Protein AF-0000000078658467 (afdb_homodimer)

Nearest PDB structures (foldseek):
  2fkb-assembly2_B  TM=9.659E-01  e=1.398E-17  Escherichia coli K-12
  2o5f-assembly2_B  TM=8.596E-01  e=3.709E-12  Deinococcus radiodurans R1 = ATCC 13939 = DSM 20539
  8zb3-assembly3_D  TM=6.994E-01  e=6.450E-07  Mycobacteroides abscessus
  8zb3-assembly1_A  TM=6.897E-01  e=1.179E-06  Mycobacteroides abscessus
  8zb3-assembly2_F  TM=6.842E-01  e=9.839E-07  Mycobacteroides abscessus

InterPro domains:
  IPR000086 NUDIX hydrolase domain [PF00293] (47-153)
  IPR000086 NUDIX hydrolase domain [PS51462] (42-173)
  IPR015797 NUDIX hydrolase-like domain superfamily [SSF55811] (17-175)
  IPR024195 NUDIX hydrolase, YfcD, predicted [PIRSF017340] (9-176)

Organism: NCBI:txid1005395

Sequence (356 aa):
MTISAKEAAHRAASDREQVAWVDADDTLLGALPRAELRERGLIGRCTFILLFNSAGQLCIHKRTLSKALYPGYWDVAAGGMVAAGEAYAESAARELAEELGVSGVALRAHDRFFFDVPGNRLWCAVFSAVWDGPLQLQPEEVSEARFVNPEVVWEESLRLPYCPDSLAALARALDRQSMTISAKEAAHRAASDREQVAWVDADDTLLGALPRAELRERGLIGRCTFILLFNSAGQLCIHKRTLSKALYPGYWDVAAGGMVAAGEAYAESAARELAEELGVSGVALRAHDRFFFDVPGNRLWCAVFSAVWDGPLQLQPEEVSEARFVNPEVVWEESLRLPYCPDSLAALARALDRQS

Structure (mmCIF, N/CA/C/O backbone):
data_AF-0000000078658467-model_v1
#
loop_
_entity.id
_entity.type
_entity.pdbx_description
1 polymer 'NUDIX hydrolase'
#
loop_
_atom_site.group_PDB
_atom_site.id
_atom_site.type_symbol
_atom_site.label_atom_id
_atom_site.label_alt_id
_atom_site.label_comp_id
_atom_site.label_asym_id
_atom_site.label_entity_id
_atom_site.label_seq_id
_atom_site.pdbx_PDB_ins_code
_atom_site.Cartn_x
_atom_site.Cartn_y
_atom_site.Cartn_z
_atom_site.occupancy
_atom_site.B_iso_or_equiv
_atom_site.auth_seq_id
_atom_site.auth_comp_id
_atom_site.auth_asym_id
_atom_site.auth_atom_id
_atom_site.pdbx_PDB_model_num
ATOM 1 N N . MET A 1 1 ? 0.158 -3.105 22.828 1 53.72 1 MET A N 1
ATOM 2 C CA . MET A 1 1 ? 0.333 -2.043 23.812 1 53.72 1 MET A CA 1
ATOM 3 C C . MET A 1 1 ? -0.961 -1.26 24 1 53.72 1 MET A C 1
ATOM 5 O O . MET A 1 1 ? -1.737 -1.094 23.062 1 53.72 1 MET A O 1
ATOM 9 N N . THR A 1 2 ? -1.383 -1.133 25.172 1 71.44 2 THR A N 1
ATOM 10 C CA . THR A 1 2 ? -2.65 -0.518 25.547 1 71.44 2 THR A CA 1
ATOM 11 C C . THR A 1 2 ? -2.668 0.96 25.172 1 71.44 2 THR A C 1
ATOM 13 O O . THR A 1 2 ? -1.686 1.674 25.391 1 71.44 2 THR A O 1
ATOM 16 N N . ILE A 1 3 ? -3.643 1.452 24.344 1 81.75 3 ILE A N 1
ATOM 17 C CA . ILE A 1 3 ? -3.873 2.848 23.984 1 81.75 3 ILE A CA 1
ATOM 18 C C . ILE A 1 3 ? -4.145 3.666 25.234 1 81.75 3 ILE A C 1
ATOM 20 O O . ILE A 1 3 ? -4.996 3.301 26.047 1 81.75 3 ILE A O 1
ATOM 24 N N . SER A 1 4 ? -3.318 4.695 25.5 1 86.94 4 SER A N 1
ATOM 25 C CA . SER A 1 4 ? -3.504 5.555 26.656 1 86.94 4 SER A CA 1
ATOM 26 C C . SER A 1 4 ? -4.84 6.289 26.594 1 86.94 4 SER A C 1
ATOM 28 O O . SER A 1 4 ? -5.461 6.371 25.531 1 86.94 4 SER A O 1
ATOM 30 N N . ALA A 1 5 ? -5.324 6.785 27.812 1 88.44 5 ALA A N 1
ATOM 31 C CA . ALA A 1 5 ? -6.562 7.555 27.875 1 88.44 5 ALA A CA 1
ATOM 32 C C . ALA A 1 5 ? -6.469 8.828 27.047 1 88.44 5 ALA A C 1
ATOM 34 O O . ALA A 1 5 ? -7.441 9.227 26.391 1 88.44 5 ALA A O 1
ATOM 35 N N . LYS A 1 6 ? -5.336 9.383 27.047 1 90.25 6 LYS A N 1
ATOM 36 C CA . LYS A 1 6 ? -5.133 10.617 26.281 1 90.25 6 LYS A CA 1
ATOM 37 C C . LYS A 1 6 ? -5.215 10.352 24.781 1 90.25 6 LYS A C 1
ATOM 39 O O . LYS A 1 6 ? -5.824 11.125 24.047 1 90.25 6 LYS A O 1
ATOM 44 N N . GLU A 1 7 ? -4.621 9.328 24.391 1 89.44 7 GLU A N 1
ATOM 45 C CA . GLU A 1 7 ? -4.664 8.945 22.969 1 89.44 7 GLU A CA 1
ATOM 46 C C . GLU A 1 7 ? -6.09 8.625 22.531 1 89.44 7 GLU A C 1
ATOM 48 O O . GLU A 1 7 ? -6.512 9.023 21.453 1 89.44 7 GLU A O 1
ATOM 53 N N . ALA A 1 8 ? -6.797 7.957 23.438 1 89.75 8 ALA A N 1
ATOM 54 C CA . ALA A 1 8 ? -8.188 7.605 23.156 1 89.75 8 ALA A CA 1
ATOM 55 C C . ALA A 1 8 ? -9.047 8.859 23.016 1 89.75 8 ALA A C 1
ATOM 57 O O . ALA A 1 8 ? -9.898 8.938 22.109 1 89.75 8 ALA A O 1
ATOM 58 N N . ALA A 1 9 ? -8.844 9.836 23.844 1 91.62 9 ALA A N 1
ATOM 59 C CA . ALA A 1 9 ? -9.594 11.094 23.797 1 91.62 9 ALA A CA 1
ATOM 60 C C . ALA A 1 9 ? -9.266 11.875 22.531 1 91.62 9 ALA A C 1
ATOM 62 O O . ALA A 1 9 ? -10.156 12.469 21.922 1 91.62 9 ALA A O 1
ATOM 63 N N . HIS A 1 10 ? -8.078 11.859 22.172 1 93.06 10 HIS A N 1
ATOM 64 C CA . HIS A 1 10 ? -7.652 12.555 20.969 1 93.06 10 HIS A CA 1
ATOM 65 C C . HIS A 1 10 ? -8.305 11.938 19.719 1 93.06 10 HIS A C 1
ATOM 67 O O . HIS A 1 10 ? -8.773 12.656 18.844 1 93.06 10 HIS A O 1
ATOM 73 N N . ARG A 1 11 ? -8.328 10.711 19.719 1 92.19 11 ARG A N 1
ATOM 74 C CA . ARG A 1 11 ? -8.961 9.992 18.625 1 92.19 11 ARG A CA 1
ATOM 75 C C . ARG A 1 11 ? -10.445 10.32 18.531 1 92.19 11 ARG A C 1
ATOM 77 O O . ARG A 1 11 ? -10.977 10.562 17.453 1 92.19 11 ARG A O 1
ATOM 84 N N . ALA A 1 12 ? -11.102 10.32 19.609 1 93.38 12 ALA A N 1
ATOM 85 C CA . ALA A 1 12 ? -12.531 10.641 19.656 1 93.38 12 ALA A CA 1
ATOM 86 C C . ALA A 1 12 ? -12.789 12.055 19.141 1 93.38 12 ALA A C 1
ATOM 88 O O . ALA A 1 12 ? -13.75 12.289 18.406 1 93.38 12 ALA A O 1
ATOM 89 N N . ALA A 1 13 ? -11.93 12.945 19.547 1 94 13 ALA A N 1
ATOM 90 C CA . ALA A 1 13 ? -12.062 14.328 19.094 1 94 13 ALA A CA 1
ATOM 91 C C . ALA A 1 13 ? -11.836 14.438 17.578 1 94 13 ALA A C 1
ATOM 93 O O . ALA A 1 13 ? -12.555 15.164 16.891 1 94 13 ALA A O 1
ATOM 94 N N . SER A 1 14 ? -10.836 13.742 17.078 1 94.06 14 SER A N 1
ATOM 95 C CA . SER A 1 14 ? -10.547 13.711 15.648 1 94.06 14 SER A CA 1
ATOM 96 C C . SER A 1 14 ? -11.727 13.156 14.859 1 94.06 14 SER A C 1
ATOM 98 O O . SER A 1 14 ? -12.062 13.68 13.797 1 94.06 14 SER A O 1
ATOM 100 N N . ASP A 1 15 ? -12.398 12.203 15.422 1 95.25 15 ASP A N 1
ATOM 101 C CA . ASP A 1 15 ? -13.555 11.586 14.766 1 95.25 15 ASP A CA 1
ATOM 102 C C . ASP A 1 15 ? -14.711 12.57 14.641 1 95.25 15 ASP A C 1
ATOM 104 O O . ASP A 1 15 ? -15.484 12.508 13.68 1 95.25 15 ASP A O 1
ATOM 108 N N . ARG A 1 16 ? -14.758 13.531 15.523 1 96 16 ARG A N 1
ATOM 109 C CA . ARG A 1 16 ? -15.883 14.461 15.57 1 96 16 ARG A CA 1
ATOM 110 C C . ARG A 1 16 ? -15.578 15.727 14.781 1 96 16 ARG A C 1
ATOM 112 O O . ARG A 1 16 ? -16.469 16.547 14.555 1 96 16 ARG A O 1
ATOM 119 N N . GLU A 1 17 ? -14.328 15.82 14.414 1 96.5 17 GLU A N 1
ATOM 120 C CA . GLU A 1 17 ? -13.914 17.016 13.68 1 96.5 17 GLU A CA 1
ATOM 121 C C . GLU A 1 17 ? -14.727 17.172 12.398 1 96.5 17 GLU A C 1
ATOM 123 O O . GLU A 1 17 ? -14.914 16.219 11.648 1 96.5 17 GLU A O 1
ATOM 128 N N . GLN A 1 18 ? -15.312 18.438 12.164 1 98.38 18 GLN A N 1
ATOM 129 C CA . GLN A 1 18 ? -15.977 18.75 10.906 1 98.38 18 GLN A CA 1
ATOM 130 C C . GLN A 1 18 ? -14.969 18.922 9.773 1 98.38 18 GLN A C 1
ATOM 132 O O . GLN A 1 18 ? -14.086 19.781 9.852 1 98.38 18 GLN A O 1
ATOM 137 N N . VAL A 1 19 ? -15.141 18.094 8.711 1 98.69 19 VAL A N 1
ATOM 138 C CA . VAL A 1 19 ? -14.172 18.141 7.621 1 98.69 19 VAL A CA 1
ATOM 139 C C . VAL A 1 19 ? -14.883 18.422 6.301 1 98.69 19 VAL A C 1
ATOM 141 O O . VAL A 1 19 ? -16.109 18.234 6.195 1 98.69 19 VAL A O 1
ATOM 144 N N . ALA A 1 20 ? -14.18 18.891 5.316 1 98.75 20 ALA A N 1
ATOM 145 C CA . ALA A 1 20 ? -14.727 19.203 3.998 1 98.75 20 ALA A CA 1
ATOM 146 C C . ALA A 1 20 ? -15.211 17.938 3.293 1 98.75 20 ALA A C 1
ATOM 148 O O . ALA A 1 20 ? -14.516 16.922 3.293 1 98.75 20 ALA A O 1
ATOM 149 N N . TRP A 1 21 ? -16.375 17.953 2.77 1 98.69 21 TRP A N 1
ATOM 150 C CA . TRP A 1 21 ? -17 16.938 1.922 1 98.69 21 TRP A CA 1
ATOM 151 C C . TRP A 1 21 ? -17.125 17.438 0.485 1 98.69 21 TRP A C 1
ATOM 153 O O . TRP A 1 21 ? -17.703 18.484 0.233 1 98.69 21 TRP A O 1
ATOM 163 N N . VAL A 1 22 ? -16.547 16.703 -0.449 1 98.75 22 VAL A N 1
ATOM 164 C CA . VAL A 1 22 ? -16.484 17.188 -1.824 1 98.75 22 VAL A CA 1
ATOM 165 C C . VAL A 1 22 ? -16.969 16.109 -2.777 1 98.75 22 VAL A C 1
ATOM 167 O O . VAL A 1 22 ? -17.172 14.961 -2.367 1 98.75 22 VAL A O 1
ATOM 170 N N . ASP A 1 23 ? -17.203 16.438 -4.016 1 98.38 23 ASP A N 1
ATOM 171 C CA . ASP A 1 23 ? -17.547 15.445 -5.031 1 98.38 23 ASP A CA 1
ATOM 172 C C . ASP A 1 23 ? -16.312 15 -5.816 1 98.38 23 ASP A C 1
ATOM 174 O O . ASP A 1 23 ? -15.188 15.328 -5.441 1 98.38 23 ASP A O 1
ATOM 178 N N . ALA A 1 24 ? -16.453 14.242 -6.844 1 97.12 24 ALA A N 1
ATOM 179 C CA . ALA A 1 24 ? -15.367 13.625 -7.602 1 97.12 24 ALA A CA 1
ATOM 180 C C . ALA A 1 24 ? -14.523 14.672 -8.32 1 97.12 24 ALA A C 1
ATOM 182 O O . ALA A 1 24 ? -13.398 14.398 -8.734 1 97.12 24 ALA A O 1
ATOM 183 N N . ASP A 1 25 ? -15.031 15.922 -8.438 1 97.56 25 ASP A N 1
ATOM 184 C CA . ASP A 1 25 ? -14.312 17 -9.102 1 97.56 25 ASP A CA 1
ATOM 185 C C . ASP A 1 25 ? -13.758 18 -8.094 1 97.56 25 ASP A C 1
ATOM 187 O O . ASP A 1 25 ? -13.406 19.125 -8.445 1 97.56 25 ASP A O 1
ATOM 191 N N . ASP A 1 26 ? -13.789 17.625 -6.816 1 98.19 26 ASP A N 1
ATOM 192 C CA . ASP A 1 26 ? -13.273 18.438 -5.719 1 98.19 26 ASP A CA 1
ATOM 193 C C . ASP A 1 26 ? -14.125 19.688 -5.512 1 98.19 26 ASP A C 1
ATOM 195 O O . ASP A 1 26 ? -13.609 20.734 -5.133 1 98.19 26 ASP A O 1
ATOM 199 N N . THR A 1 27 ? -15.375 19.641 -5.914 1 98.06 27 THR A N 1
ATOM 200 C CA . THR A 1 27 ? -16.312 20.703 -5.582 1 98.06 27 THR A CA 1
ATOM 201 C C . THR A 1 27 ? -16.875 20.516 -4.18 1 98.06 27 THR A C 1
ATOM 203 O O . THR A 1 27 ? -17.344 19.422 -3.836 1 98.06 27 THR A O 1
ATOM 206 N N . LEU A 1 28 ? -16.828 21.516 -3.449 1 98.19 28 LEU A N 1
ATOM 207 C CA . LEU A 1 28 ? -17.281 21.453 -2.064 1 98.19 28 LEU A CA 1
ATOM 208 C C . LEU A 1 28 ? -18.781 21.219 -2.002 1 98.19 28 LEU A C 1
ATOM 210 O O . LEU A 1 28 ? -19.562 21.938 -2.627 1 98.19 28 LEU A O 1
ATOM 214 N N . LEU A 1 29 ? -19.219 20.219 -1.276 1 98.44 29 LEU A N 1
ATOM 215 C CA . LEU A 1 29 ? -20.625 19.891 -1.094 1 98.44 29 LEU A CA 1
ATOM 216 C C . LEU A 1 29 ? -21.094 20.266 0.303 1 98.44 29 LEU A C 1
ATOM 218 O O . LEU A 1 29 ? -22.281 20.516 0.515 1 98.44 29 LEU A O 1
ATOM 222 N N . GLY A 1 30 ? -20.234 20.312 1.24 1 98.25 30 GLY A N 1
ATOM 223 C CA . GLY A 1 30 ? -20.547 20.625 2.623 1 98.25 30 GLY A CA 1
ATOM 224 C C . GLY A 1 30 ? -19.5 20.141 3.604 1 98.25 30 GLY A C 1
ATOM 225 O O . GLY A 1 30 ? -18.312 20.156 3.303 1 98.25 30 GLY A O 1
ATOM 226 N N . ALA A 1 31 ? -19.969 19.875 4.824 1 98.5 31 ALA A N 1
ATOM 227 C CA . ALA A 1 31 ? -19.109 19.375 5.895 1 98.5 31 ALA A CA 1
ATOM 228 C C . ALA A 1 31 ? -19.797 18.266 6.68 1 98.5 31 ALA A C 1
ATOM 230 O O . ALA A 1 31 ? -21.031 18.234 6.785 1 98.5 31 ALA A O 1
ATOM 231 N N . LEU A 1 32 ? -19 17.359 7.152 1 97.94 32 LEU A N 1
ATOM 232 C CA . LEU A 1 32 ? -19.453 16.234 7.984 1 97.94 32 LEU A CA 1
ATOM 233 C C . LEU A 1 32 ? -18.391 15.875 9.016 1 97.94 32 LEU A C 1
ATOM 235 O O . LEU A 1 32 ? -17.203 16.156 8.82 1 97.94 32 LEU A O 1
ATOM 239 N N . PRO A 1 33 ? -18.891 15.289 10.109 1 98.19 33 PRO A N 1
ATOM 240 C CA . PRO A 1 33 ? -17.859 14.703 10.992 1 98.19 33 PRO A CA 1
ATOM 241 C C . PRO A 1 33 ? -16.984 13.688 10.273 1 98.19 33 PRO A C 1
ATOM 243 O O . PRO A 1 33 ? -17.469 12.906 9.453 1 98.19 33 PRO A O 1
ATOM 246 N N . ARG A 1 34 ? -15.711 13.68 10.617 1 97.12 34 ARG A N 1
ATOM 247 C CA . ARG A 1 34 ? -14.703 12.852 9.961 1 97.12 34 ARG A CA 1
ATOM 248 C C . ARG A 1 34 ? -15.117 11.391 9.953 1 97.12 34 ARG A C 1
ATOM 250 O O . ARG A 1 34 ? -15.023 10.719 8.93 1 97.12 34 ARG A O 1
ATOM 257 N N . ALA A 1 35 ? -15.594 10.914 11.047 1 96.12 35 ALA A N 1
ATOM 258 C CA . ALA A 1 35 ? -15.984 9.508 11.156 1 96.12 35 ALA A CA 1
ATOM 259 C C . ALA A 1 35 ? -17.156 9.188 10.242 1 96.12 35 ALA A C 1
ATOM 261 O O . ALA A 1 35 ? -17.203 8.125 9.625 1 96.12 35 ALA A O 1
ATOM 262 N N . GLU A 1 36 ? -18.094 10.094 10.148 1 97 36 GLU A N 1
ATOM 263 C CA . GLU A 1 36 ? -19.266 9.898 9.297 1 97 36 GLU A CA 1
ATOM 264 C C . GLU A 1 36 ? -18.891 9.891 7.82 1 97 36 GLU A C 1
ATOM 266 O O . GLU A 1 36 ? -19.422 9.094 7.047 1 97 36 GLU A O 1
ATOM 271 N N . LEU A 1 37 ? -18.047 10.758 7.457 1 97.25 37 LEU A N 1
ATOM 272 C CA . LEU A 1 37 ? -17.578 10.812 6.078 1 97.25 37 LEU A CA 1
ATOM 273 C C . LEU A 1 37 ? -17 9.469 5.648 1 97.25 37 LEU A C 1
ATOM 275 O O . LEU A 1 37 ? -17.359 8.953 4.59 1 97.25 37 LEU A O 1
ATOM 279 N N . ARG A 1 38 ? -16.172 8.898 6.492 1 93.44 38 ARG A N 1
ATOM 280 C CA . ARG A 1 38 ? -15.531 7.613 6.215 1 93.44 38 ARG A CA 1
ATOM 281 C C . ARG A 1 38 ? -16.562 6.492 6.172 1 93.44 38 ARG A C 1
ATOM 283 O O . ARG A 1 38 ? -16.547 5.656 5.262 1 93.44 38 ARG A O 1
ATOM 290 N N . GLU A 1 39 ? -17.453 6.496 7.105 1 93.5 39 GLU A N 1
ATOM 291 C CA . GLU A 1 39 ? -18.469 5.449 7.227 1 93.5 39 GLU A CA 1
ATOM 292 C C . GLU A 1 39 ? -19.375 5.418 6 1 93.5 39 GLU A C 1
ATOM 294 O O . GLU A 1 39 ? -19.781 4.344 5.551 1 93.5 39 GLU A O 1
ATOM 299 N N . ARG A 1 40 ? -19.641 6.562 5.465 1 96.06 40 ARG A N 1
ATOM 300 C CA . ARG A 1 40 ? -20.578 6.672 4.348 1 96.06 40 ARG A CA 1
ATOM 301 C C . ARG A 1 40 ? -19.844 6.535 3.014 1 96.06 40 ARG A C 1
ATOM 303 O O . ARG A 1 40 ? -20.469 6.566 1.953 1 96.06 40 ARG A O 1
ATOM 310 N N . GLY A 1 41 ? -18.594 6.473 3.072 1 94.94 41 GLY A N 1
ATOM 311 C CA . GLY A 1 41 ? -17.812 6.297 1.857 1 94.94 41 GLY A CA 1
ATOM 312 C C . GLY A 1 41 ? -17.766 7.547 0.996 1 94.94 41 GLY A C 1
ATOM 313 O O . GLY A 1 41 ? -17.734 7.457 -0.233 1 94.94 41 GLY A O 1
ATOM 314 N N . LEU A 1 42 ? -17.828 8.664 1.632 1 97.62 42 LEU A N 1
ATOM 315 C CA . LEU A 1 42 ? -17.844 9.945 0.926 1 97.62 42 LEU A CA 1
ATOM 316 C C . LEU A 1 42 ? -16.422 10.477 0.749 1 97.62 42 LEU A C 1
ATOM 318 O O . LEU A 1 42 ? -15.477 9.945 1.341 1 97.62 42 LEU A O 1
ATOM 322 N N . ILE A 1 43 ? -16.297 11.477 -0.147 1 98.38 43 ILE A N 1
ATOM 323 C CA . ILE A 1 43 ? -14.984 11.992 -0.523 1 98.38 43 ILE A CA 1
ATOM 324 C C . ILE A 1 43 ? -14.641 13.203 0.34 1 98.38 43 ILE A C 1
ATOM 326 O O . ILE A 1 43 ? -15.438 14.133 0.461 1 98.38 43 ILE A O 1
ATOM 330 N N . GLY A 1 44 ? -13.484 13.164 1.004 1 98.5 44 GLY A N 1
ATOM 331 C CA . GLY A 1 44 ? -12.977 14.32 1.731 1 98.5 44 GLY A CA 1
ATOM 332 C C . GLY A 1 44 ? -11.773 14.961 1.062 1 98.5 44 GLY A C 1
ATOM 333 O O . GLY A 1 44 ? -11.398 14.578 -0.047 1 98.5 44 GLY A O 1
ATOM 334 N N . ARG A 1 45 ? -11.242 15.984 1.704 1 98.69 45 ARG A N 1
ATOM 335 C CA . ARG A 1 45 ? -9.984 16.625 1.322 1 98.69 45 ARG A CA 1
ATOM 336 C C . ARG A 1 45 ? -8.898 16.344 2.355 1 98.69 45 ARG A C 1
ATOM 338 O O . ARG A 1 45 ? -9.164 16.328 3.559 1 98.69 45 ARG A O 1
ATOM 345 N N . CYS A 1 46 ? -7.73 16.156 1.84 1 98.56 46 CYS A N 1
ATOM 346 C CA . CYS A 1 46 ? -6.586 15.969 2.721 1 98.56 46 CYS A CA 1
ATOM 347 C C . CYS A 1 46 ? -5.355 16.672 2.17 1 98.56 46 CYS A C 1
ATOM 349 O O . CYS A 1 46 ? -5.293 16.984 0.98 1 98.56 46 CYS A O 1
ATOM 351 N N . THR A 1 47 ? -4.465 17 3.062 1 98.81 47 THR A N 1
ATOM 352 C CA . THR A 1 47 ? -3.186 17.578 2.67 1 98.81 47 THR A CA 1
ATOM 353 C C . THR A 1 47 ? -2.033 16.672 3.092 1 98.81 47 THR A C 1
ATOM 355 O O . THR A 1 47 ? -2.125 15.977 4.102 1 98.81 47 THR A O 1
ATOM 358 N N . PHE A 1 48 ? -1.016 16.656 2.307 1 98.81 48 PHE A N 1
ATOM 359 C CA . PHE A 1 48 ? 0.254 15.992 2.602 1 98.81 48 PHE A CA 1
ATOM 360 C C . PHE A 1 48 ? 1.402 17 2.553 1 98.81 48 PHE A C 1
ATOM 362 O O . PHE A 1 48 ? 1.581 17.703 1.556 1 98.81 48 PHE A O 1
ATOM 369 N N . ILE A 1 49 ? 2.154 17.094 3.594 1 98.81 49 ILE A N 1
ATOM 370 C CA . ILE A 1 49 ? 3.305 18 3.633 1 98.81 49 ILE A CA 1
ATOM 371 C C . ILE A 1 49 ? 4.59 17.172 3.738 1 98.81 49 ILE A C 1
ATOM 373 O O . ILE A 1 49 ? 4.863 16.562 4.777 1 98.81 49 ILE A O 1
ATOM 377 N N . LEU A 1 50 ? 5.293 17.141 2.686 1 98.81 50 LEU A N 1
ATOM 378 C CA . LEU A 1 50 ? 6.621 16.531 2.668 1 98.81 50 LEU A CA 1
ATOM 379 C C . LEU A 1 50 ? 7.656 17.469 3.291 1 98.81 50 LEU A C 1
ATOM 381 O O . LEU A 1 50 ? 7.996 18.5 2.707 1 98.81 50 LEU A O 1
ATOM 385 N N . LEU A 1 51 ? 8.117 17.125 4.461 1 98.88 51 LEU A N 1
ATOM 386 C CA . LEU A 1 51 ? 9.07 17.969 5.176 1 98.88 51 LEU A CA 1
ATOM 387 C C . LEU A 1 51 ? 10.5 17.5 4.938 1 98.88 51 LEU A C 1
ATOM 389 O O . LEU A 1 51 ? 10.859 16.391 5.328 1 98.88 51 LEU A O 1
ATOM 393 N N . PHE A 1 52 ? 11.227 18.359 4.301 1 98.69 52 PHE A N 1
ATOM 394 C CA . PHE A 1 52 ? 12.633 18.062 4.043 1 98.69 52 PHE A CA 1
ATOM 395 C C . PHE A 1 52 ? 13.531 18.891 4.957 1 98.69 52 PHE A C 1
ATOM 397 O O . PHE A 1 52 ? 13.109 19.906 5.492 1 98.69 52 PHE A O 1
ATOM 404 N N . ASN A 1 53 ? 14.758 18.375 5.234 1 98.5 53 ASN A N 1
ATOM 405 C CA . ASN A 1 53 ? 15.781 19.266 5.75 1 98.5 53 ASN A CA 1
ATOM 406 C C . ASN A 1 53 ? 16.688 19.781 4.633 1 98.5 53 ASN A C 1
ATOM 408 O O . ASN A 1 53 ? 16.484 19.453 3.465 1 98.5 53 ASN A O 1
ATOM 412 N N . SER A 1 54 ? 17.609 20.625 5.027 1 97.94 54 SER A N 1
ATOM 413 C CA . SER A 1 54 ? 18.438 21.297 4.027 1 97.94 54 SER A CA 1
ATOM 414 C C . SER A 1 54 ? 19.359 20.312 3.332 1 97.94 54 SER A C 1
ATOM 416 O O . SER A 1 54 ? 19.906 20.609 2.27 1 97.94 54 SER A O 1
ATOM 418 N N . ALA A 1 55 ? 19.562 19.141 3.877 1 97.81 55 ALA A N 1
ATOM 419 C CA . ALA A 1 55 ? 20.406 18.109 3.285 1 97.81 55 ALA A CA 1
ATOM 420 C C . ALA A 1 55 ? 19.641 17.281 2.264 1 97.81 55 ALA A C 1
ATOM 422 O O . ALA A 1 55 ? 20.188 16.375 1.637 1 97.81 55 ALA A O 1
ATOM 423 N N . GLY A 1 56 ? 18.359 17.562 2.131 1 97.06 56 GLY A N 1
ATOM 424 C CA . GLY A 1 56 ? 17.547 16.844 1.159 1 97.06 56 GLY A CA 1
ATOM 425 C C . GLY A 1 56 ? 16.922 15.578 1.723 1 97.06 56 GLY A C 1
ATOM 426 O O . GLY A 1 56 ? 16.391 14.766 0.976 1 97.06 56 GLY A O 1
ATOM 427 N N . GLN A 1 57 ? 17.062 15.406 3.037 1 98.38 57 GLN A N 1
ATOM 428 C CA . GLN A 1 57 ? 16.438 14.25 3.678 1 98.38 57 GLN A CA 1
ATOM 429 C C . GLN A 1 57 ? 14.961 14.531 3.98 1 98.38 57 GLN A C 1
ATOM 431 O O . GLN A 1 57 ? 14.594 15.664 4.281 1 98.38 57 GLN A O 1
ATOM 436 N N . LEU A 1 58 ? 14.164 13.5 3.885 1 98.69 58 LEU A N 1
ATOM 437 C CA . LEU A 1 58 ? 12.719 13.562 4.102 1 98.69 58 LEU A CA 1
ATOM 438 C C . LEU A 1 58 ? 12.367 13.109 5.516 1 98.69 58 LEU A C 1
ATOM 440 O O . LEU A 1 58 ? 12.859 12.078 5.984 1 98.69 58 LEU A O 1
ATOM 444 N N . CYS A 1 59 ? 11.562 13.859 6.184 1 98.88 59 CYS A N 1
ATOM 445 C CA . CYS A 1 59 ? 11.078 13.469 7.5 1 98.88 59 CYS A CA 1
ATOM 446 C C . CYS A 1 59 ? 9.984 12.406 7.391 1 98.88 59 CYS A C 1
ATOM 448 O O . CYS A 1 59 ? 8.93 12.656 6.812 1 98.88 59 CYS A O 1
ATOM 450 N N . ILE A 1 60 ? 10.242 11.242 7.891 1 98.81 60 ILE A N 1
ATOM 451 C CA . ILE A 1 60 ? 9.219 10.203 7.996 1 98.81 60 ILE A CA 1
ATOM 452 C C . ILE A 1 60 ? 8.852 9.984 9.461 1 98.81 60 ILE A C 1
ATOM 454 O O . ILE A 1 60 ? 9.641 10.289 10.359 1 98.81 60 ILE A O 1
ATOM 458 N N . HIS A 1 61 ? 7.68 9.539 9.688 1 98.75 61 HIS A N 1
ATOM 459 C CA . HIS A 1 61 ? 7.234 9.328 11.055 1 98.75 61 HIS A CA 1
ATOM 460 C C . HIS A 1 61 ? 6.289 8.133 11.148 1 98.75 61 HIS A C 1
ATOM 462 O O . HIS A 1 61 ? 5.738 7.695 10.133 1 98.75 61 HIS A O 1
ATOM 468 N N . LYS A 1 62 ? 6.199 7.555 12.312 1 98.5 62 LYS A N 1
ATOM 469 C CA . LYS A 1 62 ? 5.348 6.395 12.562 1 98.5 62 LYS A CA 1
ATOM 470 C C . LYS A 1 62 ? 4.047 6.805 13.242 1 98.5 62 LYS A C 1
ATOM 472 O O . LYS A 1 62 ? 4.062 7.523 14.242 1 98.5 62 LYS A O 1
ATOM 477 N N . ARG A 1 63 ? 2.922 6.352 12.641 1 98.06 63 ARG A N 1
ATOM 478 C CA . ARG A 1 63 ? 1.602 6.625 13.203 1 98.06 63 ARG A CA 1
ATOM 479 C C . ARG A 1 63 ? 1.385 5.848 14.492 1 98.06 63 ARG A C 1
ATOM 481 O O . ARG A 1 63 ? 1.831 4.707 14.625 1 98.06 63 ARG A O 1
ATOM 488 N N . THR A 1 64 ? 0.704 6.461 15.445 1 96.81 64 THR A N 1
ATOM 489 C CA . THR A 1 64 ? 0.348 5.734 16.656 1 96.81 64 THR A CA 1
ATOM 490 C C . THR A 1 64 ? -0.658 4.629 16.359 1 96.81 64 THR A C 1
ATOM 492 O O . THR A 1 64 ? -1.291 4.633 15.305 1 96.81 64 THR A O 1
ATOM 495 N N . LEU A 1 65 ? -0.772 3.725 17.297 1 94.25 65 LEU A N 1
ATOM 496 C CA . LEU A 1 65 ? -1.659 2.582 17.094 1 94.25 65 LEU A CA 1
ATOM 497 C C . LEU A 1 65 ? -3.119 3 17.234 1 94.25 65 LEU A C 1
ATOM 499 O O . LEU A 1 65 ? -4.02 2.256 16.828 1 94.25 65 LEU A O 1
ATOM 503 N N . SER A 1 66 ? -3.354 4.25 17.641 1 92.69 66 SER A N 1
ATOM 504 C CA . SER A 1 66 ? -4.719 4.707 17.875 1 92.69 66 SER A CA 1
ATOM 505 C C . SER A 1 66 ? -5.301 5.359 16.625 1 92.69 66 SER A C 1
ATOM 507 O O . SER A 1 66 ? -6.5 5.652 16.562 1 92.69 66 SER A O 1
ATOM 509 N N . LYS A 1 67 ? -4.43 5.574 15.641 1 94.81 67 LYS A N 1
ATOM 510 C CA . LYS A 1 67 ? -4.945 6.152 14.406 1 94.81 67 LYS A CA 1
ATOM 511 C C . LYS A 1 67 ? -6.035 5.273 13.805 1 94.81 67 LYS A C 1
ATOM 513 O O . LYS A 1 67 ? -5.926 4.043 13.812 1 94.81 67 LYS A O 1
ATOM 518 N N . ALA A 1 68 ? -7.055 5.945 13.242 1 93.12 68 ALA A N 1
ATOM 519 C CA . ALA A 1 68 ? -8.156 5.199 12.641 1 93.12 68 ALA A CA 1
ATOM 520 C C . ALA A 1 68 ? -7.699 4.438 11.406 1 93.12 68 ALA A C 1
ATOM 522 O O . ALA A 1 68 ? -8.086 3.287 11.195 1 93.12 68 ALA A O 1
ATOM 523 N N . LEU A 1 69 ? -6.93 5.133 10.609 1 94.94 69 LEU A N 1
ATOM 524 C CA . LEU A 1 69 ? -6.414 4.523 9.391 1 94.94 69 LEU A CA 1
ATOM 525 C C . LEU A 1 69 ? -4.902 4.336 9.477 1 94.94 69 LEU A C 1
ATOM 527 O O . LEU A 1 69 ? -4.188 5.227 9.93 1 94.94 69 LEU A O 1
ATOM 531 N N . TYR A 1 70 ? -4.496 3.088 9.086 1 97.12 70 TYR A N 1
ATOM 532 C CA . TYR A 1 70 ? -3.084 2.742 8.969 1 97.12 70 TYR A CA 1
ATOM 533 C C . TYR A 1 70 ? -2.375 2.898 10.312 1 97.12 70 TYR A C 1
ATOM 535 O O . TYR A 1 70 ? -1.339 3.562 10.398 1 97.12 70 TYR A O 1
ATOM 543 N N . PRO A 1 71 ? -2.971 2.357 11.391 1 97.12 71 PRO A N 1
ATOM 544 C CA . PRO A 1 71 ? -2.283 2.414 12.68 1 97.12 71 PRO A CA 1
ATOM 545 C C . PRO A 1 71 ? -0.917 1.73 12.656 1 97.12 71 PRO A C 1
ATOM 547 O O . PRO A 1 71 ? -0.784 0.633 12.109 1 97.12 71 PRO A O 1
ATOM 550 N N . GLY A 1 72 ? 0.112 2.451 13.125 1 97.38 72 GLY A N 1
ATOM 551 C CA . GLY A 1 72 ? 1.439 1.866 13.234 1 97.38 72 GLY A CA 1
ATOM 552 C C . GLY A 1 72 ? 2.223 1.934 11.93 1 97.38 72 GLY A C 1
ATOM 553 O O . GLY A 1 72 ? 3.346 1.431 11.852 1 97.38 72 GLY A O 1
ATOM 554 N N . TYR A 1 73 ? 1.674 2.502 10.914 1 98.38 73 TYR A N 1
ATOM 555 C CA . TYR A 1 73 ? 2.336 2.633 9.625 1 98.38 73 TYR A CA 1
ATOM 556 C C . TYR A 1 73 ? 3.328 3.789 9.633 1 98.38 73 TYR A C 1
ATOM 558 O O . TYR A 1 73 ? 3.146 4.766 10.367 1 98.38 73 TYR A O 1
ATOM 566 N N . TRP A 1 74 ? 4.348 3.672 8.859 1 98.56 74 TRP A N 1
ATOM 567 C CA . TRP A 1 74 ? 5.195 4.816 8.539 1 98.56 74 TRP A CA 1
ATOM 568 C C . TRP A 1 74 ? 4.492 5.766 7.578 1 98.56 74 TRP A C 1
ATOM 570 O O . TRP A 1 74 ? 3.811 5.324 6.648 1 98.56 74 TRP A O 1
ATOM 580 N N . ASP A 1 75 ? 4.637 6.988 7.809 1 98.69 75 ASP A N 1
ATOM 581 C CA . ASP A 1 75 ? 4.078 8.047 6.977 1 98.69 75 ASP A CA 1
ATOM 582 C C . ASP A 1 75 ? 5.172 8.984 6.473 1 98.69 75 ASP A C 1
ATOM 584 O O . ASP A 1 75 ? 6.02 9.43 7.25 1 98.69 75 ASP A O 1
ATOM 588 N N . VAL A 1 76 ? 5.125 9.289 5.172 1 98.56 76 VAL A N 1
ATOM 589 C CA . VAL A 1 76 ? 6.215 10.07 4.605 1 98.56 76 VAL A CA 1
ATOM 590 C C . VAL A 1 76 ? 5.848 11.555 4.625 1 98.56 76 VAL A C 1
ATOM 592 O O . VAL A 1 76 ? 6.645 12.406 4.219 1 98.56 76 VAL A O 1
ATOM 595 N N . ALA A 1 77 ? 4.66 11.844 5.074 1 98.75 77 ALA A N 1
ATOM 596 C CA . ALA A 1 77 ? 4.184 13.219 5.086 1 98.75 77 ALA A CA 1
ATOM 597 C C . ALA A 1 77 ? 3.375 13.516 6.344 1 98.75 77 ALA A C 1
ATOM 599 O O . ALA A 1 77 ? 2.605 12.672 6.805 1 98.75 77 ALA A O 1
ATOM 600 N N . ALA A 1 78 ? 3.625 14.695 6.906 1 98.69 78 ALA A N 1
ATOM 601 C CA . ALA A 1 78 ? 2.598 15.227 7.801 1 98.69 78 ALA A CA 1
ATOM 602 C C . ALA A 1 78 ? 1.317 15.547 7.035 1 98.69 78 ALA A C 1
ATOM 604 O O . ALA A 1 78 ? 1.347 15.742 5.82 1 98.69 78 ALA A O 1
ATOM 605 N N . GLY A 1 79 ? 0.242 15.508 7.723 1 97.94 79 GLY A N 1
ATOM 606 C CA . GLY A 1 79 ? -0.982 15.805 7 1 97.94 79 GLY A CA 1
ATOM 607 C C . GLY A 1 79 ? -2.236 15.422 7.762 1 97.94 79 GLY A C 1
ATOM 608 O O . GLY A 1 79 ? -2.158 14.953 8.898 1 97.94 79 GLY A O 1
ATOM 609 N N . GLY A 1 80 ? -3.355 15.656 7.094 1 97.69 80 GLY A N 1
ATOM 610 C CA . GLY A 1 80 ? -4.66 15.352 7.66 1 97.69 80 GLY A CA 1
ATOM 611 C C . GLY A 1 80 ? -5.812 15.906 6.836 1 97.69 80 GLY A C 1
ATOM 612 O O . GLY A 1 80 ? -5.598 16.453 5.754 1 97.69 80 GLY A O 1
ATOM 613 N N . MET A 1 81 ? -6.926 15.68 7.355 1 98.12 81 MET A N 1
ATOM 614 C CA . MET A 1 81 ? -8.141 16.125 6.672 1 98.12 81 MET A CA 1
ATOM 615 C C . MET A 1 81 ? -8.25 17.641 6.707 1 98.12 81 MET A C 1
ATOM 617 O O . MET A 1 81 ? -7.871 18.281 7.691 1 98.12 81 MET A O 1
ATOM 621 N N . VAL A 1 82 ? -8.734 18.156 5.605 1 98.69 82 VAL A N 1
ATOM 622 C CA . VAL A 1 82 ? -9.047 19.594 5.562 1 98.69 82 VAL A CA 1
ATOM 623 C C . VAL A 1 82 ? -10.344 19.859 6.332 1 98.69 82 VAL A C 1
ATOM 625 O O . VAL A 1 82 ? -11.375 19.25 6.047 1 98.69 82 VAL A O 1
ATOM 628 N N . ALA A 1 83 ? -10.281 20.734 7.254 1 98.25 83 ALA A N 1
ATOM 629 C CA . ALA A 1 83 ? -11.438 21.062 8.086 1 98.25 83 ALA A CA 1
ATOM 630 C C . ALA A 1 83 ? -12.477 21.859 7.301 1 98.25 83 ALA A C 1
ATOM 632 O O . ALA A 1 83 ? -12.164 22.422 6.25 1 98.25 83 ALA A O 1
ATOM 633 N N . ALA A 1 84 ? -13.664 21.891 7.871 1 97.56 84 ALA A N 1
ATOM 634 C CA . ALA A 1 84 ? -14.742 22.672 7.273 1 97.56 84 ALA A CA 1
ATOM 635 C C . ALA A 1 84 ? -14.336 24.141 7.102 1 97.56 84 ALA A C 1
ATOM 637 O O . ALA A 1 84 ? -13.859 24.781 8.047 1 97.56 84 ALA A O 1
ATOM 638 N N . GLY A 1 85 ? -14.477 24.656 5.836 1 96.44 85 GLY A N 1
ATOM 639 C CA . GLY A 1 85 ? -14.219 26.062 5.566 1 96.44 85 GLY A CA 1
ATOM 640 C C . GLY A 1 85 ? -12.742 26.375 5.434 1 96.44 85 GLY A C 1
ATOM 641 O O . GLY A 1 85 ? -12.359 27.531 5.246 1 96.44 85 GLY A O 1
ATOM 642 N N . GLU A 1 86 ? -11.969 25.406 5.547 1 97.25 86 GLU A N 1
ATOM 643 C CA . GLU A 1 86 ? -10.516 25.562 5.527 1 97.25 86 GLU A CA 1
ATOM 644 C C . GLU A 1 86 ? -9.953 25.359 4.121 1 97.25 86 GLU A C 1
ATOM 646 O O . GLU A 1 86 ? -10.367 24.438 3.418 1 97.25 86 GLU A O 1
ATOM 651 N N . ALA A 1 87 ? -9.039 26.266 3.758 1 97.69 87 ALA A N 1
ATOM 652 C CA . ALA A 1 87 ? -8.328 26.047 2.498 1 97.69 87 ALA A CA 1
ATOM 653 C C . ALA A 1 87 ? -7.258 24.969 2.645 1 97.69 87 ALA A C 1
ATOM 655 O O . ALA A 1 87 ? -6.789 24.703 3.754 1 97.69 87 ALA A O 1
ATOM 656 N N . TYR A 1 88 ? -6.805 24.359 1.514 1 98.5 88 TYR A N 1
ATOM 657 C CA . TYR A 1 88 ? -5.758 23.344 1.521 1 98.5 88 TYR A CA 1
ATOM 658 C C . TYR A 1 88 ? -4.496 23.859 2.203 1 98.5 88 TYR A C 1
ATOM 660 O O . TYR A 1 88 ? -3.916 23.188 3.051 1 98.5 88 TYR A O 1
ATOM 668 N N . ALA A 1 89 ? -4.133 25.078 1.836 1 98.12 89 ALA A N 1
ATOM 669 C CA . ALA A 1 89 ? -2.885 25.641 2.355 1 98.12 89 ALA A CA 1
ATOM 670 C C . ALA A 1 89 ? -2.963 25.844 3.865 1 98.12 89 ALA A C 1
ATOM 672 O O . ALA A 1 89 ? -1.985 25.609 4.582 1 98.12 89 ALA A O 1
ATOM 673 N N . GLU A 1 90 ? -4.055 26.297 4.344 1 98.19 90 GLU A N 1
ATOM 674 C CA . GLU A 1 90 ? -4.262 26.484 5.777 1 98.19 90 GLU A CA 1
ATOM 675 C C . GLU A 1 90 ? -4.199 25.156 6.523 1 98.19 90 GLU A C 1
ATOM 677 O O . GLU A 1 90 ? -3.586 25.078 7.59 1 98.19 90 GLU A O 1
ATOM 682 N N . SER A 1 91 ? -4.852 24.203 5.961 1 98.5 91 SER A N 1
ATOM 683 C CA . SER A 1 91 ? -4.82 22.875 6.547 1 98.5 91 SER A CA 1
ATOM 684 C C . SER A 1 91 ? -3.398 22.328 6.613 1 98.5 91 SER A C 1
ATOM 686 O O . SER A 1 91 ? -2.99 21.766 7.633 1 98.5 91 SER A O 1
ATOM 688 N N . ALA A 1 92 ? -2.662 22.516 5.539 1 98.69 92 ALA A N 1
ATOM 689 C CA . ALA A 1 92 ? -1.285 22.031 5.469 1 98.69 92 ALA A CA 1
ATOM 690 C C . ALA A 1 92 ? -0.436 22.641 6.586 1 98.69 92 ALA A C 1
ATOM 692 O O . ALA A 1 92 ? 0.28 21.922 7.285 1 98.69 92 ALA A O 1
ATOM 693 N N . ALA A 1 93 ? -0.556 23.938 6.746 1 98.62 93 ALA A N 1
ATOM 694 C CA . ALA A 1 93 ? 0.211 24.625 7.777 1 98.62 93 ALA A CA 1
ATOM 695 C C . ALA A 1 93 ? -0.201 24.156 9.172 1 98.62 93 ALA A C 1
ATOM 697 O O . ALA A 1 93 ? 0.651 23.938 10.039 1 98.62 93 ALA A O 1
ATOM 698 N N . ARG A 1 94 ? -1.471 24.031 9.391 1 98.25 94 ARG A N 1
ATOM 699 C CA . ARG A 1 94 ? -1.993 23.609 10.688 1 98.25 94 ARG A CA 1
ATOM 700 C C . ARG A 1 94 ? -1.525 22.203 11.039 1 98.25 94 ARG A C 1
ATOM 702 O O . ARG A 1 94 ? -1.029 21.953 12.141 1 98.25 94 ARG A O 1
ATOM 709 N N . GLU A 1 95 ? -1.693 21.266 10.109 1 98.38 95 GLU A N 1
ATOM 710 C CA . GLU A 1 95 ? -1.331 19.875 10.352 1 98.38 95 GLU A CA 1
ATOM 711 C C . GLU A 1 95 ? 0.167 19.734 10.602 1 98.38 95 GLU A C 1
ATOM 713 O O . GLU A 1 95 ? 0.586 18.938 11.453 1 98.38 95 GLU A O 1
ATOM 718 N N . LEU A 1 96 ? 0.976 20.438 9.812 1 98.81 96 LEU A N 1
ATOM 719 C CA . LEU A 1 96 ? 2.422 20.391 10 1 98.81 96 LEU A CA 1
ATOM 720 C C . LEU A 1 96 ? 2.803 20.859 11.398 1 98.81 96 LEU A C 1
ATOM 722 O O . LEU A 1 96 ? 3.629 20.219 12.062 1 98.81 96 LEU A O 1
ATOM 726 N N . ALA A 1 97 ? 2.199 21.922 11.859 1 98.69 97 ALA A N 1
ATOM 727 C CA . ALA A 1 97 ? 2.434 22.438 13.195 1 98.69 97 ALA A CA 1
ATOM 728 C C . ALA A 1 97 ? 1.97 21.453 14.266 1 98.69 97 ALA A C 1
ATOM 730 O O . ALA A 1 97 ? 2.68 21.203 15.242 1 98.69 97 ALA A O 1
ATOM 731 N N . GLU A 1 98 ? 0.773 20.859 14.086 1 98.06 98 GLU A N 1
ATOM 732 C CA . GLU A 1 98 ? 0.197 19.938 15.055 1 98.06 98 GLU A CA 1
ATOM 733 C C . GLU A 1 98 ? 1.03 18.656 15.172 1 98.06 98 GLU A C 1
ATOM 735 O O . GLU A 1 98 ? 1.428 18.266 16.266 1 98.06 98 GLU A O 1
ATOM 740 N N . GLU A 1 99 ? 1.353 18.016 14.07 1 98.38 99 GLU A N 1
ATOM 741 C CA . GLU A 1 99 ? 1.952 16.688 14.102 1 98.38 99 GLU A CA 1
ATOM 742 C C . GLU A 1 99 ? 3.449 16.766 14.391 1 98.38 99 GLU A C 1
ATOM 744 O O . GLU A 1 99 ? 3.992 15.93 15.109 1 98.38 99 GLU A O 1
ATOM 749 N N . LEU A 1 100 ? 4.156 17.844 13.805 1 98.69 100 LEU A N 1
ATOM 750 C CA . LEU A 1 100 ? 5.613 17.812 13.836 1 98.69 100 LEU A CA 1
ATOM 751 C C . LEU A 1 100 ? 6.164 19.047 14.539 1 98.69 100 LEU A C 1
ATOM 753 O O . LEU A 1 100 ? 7.375 19.188 14.727 1 98.69 100 LEU A O 1
ATOM 757 N N . GLY A 1 101 ? 5.324 20.031 14.906 1 98.56 101 GLY A N 1
ATOM 758 C CA . GLY A 1 101 ? 5.746 21.234 15.617 1 98.56 101 GLY A CA 1
ATOM 759 C C . GLY A 1 101 ? 6.473 22.219 14.734 1 98.56 101 GLY A C 1
ATOM 760 O O . GLY A 1 101 ? 7.305 23 15.211 1 98.56 101 GLY A O 1
ATOM 761 N N . VAL A 1 102 ? 6.203 22.156 13.461 1 98.62 102 VAL A N 1
ATOM 762 C CA . VAL A 1 102 ? 6.891 23.031 12.516 1 98.62 102 VAL A CA 1
ATOM 763 C C . VAL A 1 102 ? 5.926 24.109 12.016 1 98.62 102 VAL A C 1
ATOM 765 O O . VAL A 1 102 ? 4.875 23.781 11.453 1 98.62 102 VAL A O 1
ATOM 768 N N . SER A 1 103 ? 6.27 25.344 12.266 1 97.88 103 SER A N 1
ATOM 769 C CA . SER A 1 103 ? 5.461 26.484 11.836 1 97.88 103 SER A CA 1
ATOM 770 C C . SER A 1 103 ? 6.332 27.594 11.258 1 97.88 103 SER A C 1
ATOM 772 O O . SER A 1 103 ? 7.555 27.578 11.406 1 97.88 103 SER A O 1
ATOM 774 N N . GLY A 1 104 ? 5.68 28.484 10.531 1 95.62 104 GLY A N 1
ATOM 775 C CA . GLY A 1 104 ? 6.379 29.656 10.023 1 95.62 104 GLY A CA 1
ATOM 776 C C . GLY A 1 104 ? 7.273 29.344 8.836 1 95.62 104 GLY A C 1
ATOM 777 O O . GLY A 1 104 ? 8.25 30.047 8.578 1 95.62 104 GLY A O 1
ATOM 778 N N . VAL A 1 105 ? 7.031 28.25 8.188 1 97.25 105 VAL A N 1
ATOM 779 C CA . VAL A 1 105 ? 7.824 27.891 7.02 1 97.25 105 VAL A CA 1
ATOM 780 C C . VAL A 1 105 ? 6.996 28.094 5.75 1 97.25 105 VAL A C 1
ATOM 782 O O . VAL A 1 105 ? 5.766 28.016 5.789 1 97.25 105 VAL A O 1
ATOM 785 N N . ALA A 1 106 ? 7.668 28.391 4.68 1 97.69 106 ALA A N 1
ATOM 786 C CA . ALA A 1 106 ? 7.004 28.469 3.383 1 97.69 106 ALA A CA 1
ATOM 787 C C . ALA A 1 106 ? 6.602 27.094 2.877 1 97.69 106 ALA A C 1
ATOM 789 O O . ALA A 1 106 ? 7.406 26.156 2.891 1 97.69 106 ALA A O 1
ATOM 790 N N . LEU A 1 107 ? 5.375 26.984 2.498 1 98.31 107 LEU A N 1
ATOM 791 C CA . LEU A 1 107 ? 4.883 25.75 1.885 1 98.31 107 LEU A CA 1
ATOM 792 C C . LEU A 1 107 ? 4.91 25.859 0.364 1 98.31 107 LEU A C 1
ATOM 794 O O . LEU A 1 107 ? 4.391 26.812 -0.208 1 98.31 107 LEU A O 1
ATOM 798 N N . ARG A 1 108 ? 5.562 24.922 -0.262 1 97.88 108 ARG A N 1
ATOM 799 C CA . ARG A 1 108 ? 5.555 24.828 -1.718 1 97.88 108 ARG A CA 1
ATOM 800 C C . ARG A 1 108 ? 4.5 23.844 -2.197 1 97.88 108 ARG A C 1
ATOM 802 O O . ARG A 1 108 ? 4.539 22.656 -1.843 1 97.88 108 ARG A O 1
ATOM 809 N N . ALA A 1 109 ? 3.658 24.344 -3.051 1 97.75 109 ALA A N 1
ATOM 810 C CA . ALA A 1 109 ? 2.613 23.484 -3.6 1 97.75 109 ALA A CA 1
ATOM 811 C C . ALA A 1 109 ? 3.146 22.641 -4.758 1 97.75 109 ALA A C 1
ATOM 813 O O . ALA A 1 109 ? 3.904 23.141 -5.594 1 97.75 109 ALA A O 1
ATOM 814 N N . HIS A 1 110 ? 2.781 21.406 -4.898 1 96.5 110 HIS A N 1
ATOM 815 C CA . HIS A 1 110 ? 3.209 20.531 -5.977 1 96.5 110 HIS A CA 1
ATOM 816 C C . HIS A 1 110 ? 2.025 20.094 -6.84 1 96.5 110 HIS A C 1
ATOM 818 O O . HIS A 1 110 ? 1.897 20.531 -7.988 1 96.5 110 HIS A O 1
ATOM 824 N N . ASP A 1 111 ? 1.215 19.078 -6.34 1 93.81 111 ASP A N 1
ATOM 825 C CA . ASP A 1 111 ? 0.157 18.453 -7.129 1 93.81 111 ASP A CA 1
ATOM 826 C C . ASP A 1 111 ? -1.099 18.234 -6.289 1 93.81 111 ASP A C 1
ATOM 828 O O . ASP A 1 111 ? -1.062 18.375 -5.062 1 93.81 111 ASP A O 1
ATOM 832 N N . ARG A 1 112 ? -2.186 18.172 -7.027 1 96.88 112 ARG A N 1
ATOM 833 C CA . ARG A 1 112 ? -3.426 17.641 -6.465 1 96.88 112 ARG A CA 1
ATOM 834 C C . ARG A 1 112 ? -3.865 16.375 -7.18 1 96.88 112 ARG A C 1
ATOM 836 O O . ARG A 1 112 ? -3.742 16.266 -8.406 1 96.88 112 ARG A O 1
ATOM 843 N N . PHE A 1 113 ? -4.336 15.422 -6.406 1 96.69 113 PHE A N 1
ATOM 844 C CA . PHE A 1 113 ? -4.766 14.172 -7.023 1 96.69 113 PHE A CA 1
ATOM 845 C C . PHE A 1 113 ? -5.891 13.531 -6.219 1 96.69 113 PHE A C 1
ATOM 847 O O . PHE A 1 113 ? -6.082 13.852 -5.047 1 96.69 113 PHE A O 1
ATOM 854 N N . PHE A 1 114 ? -6.668 12.773 -6.926 1 97.5 114 PHE A N 1
ATOM 855 C CA . PHE A 1 114 ? -7.746 12.016 -6.297 1 97.5 114 PHE A CA 1
ATOM 856 C C . PHE A 1 114 ? -7.277 10.617 -5.91 1 97.5 114 PHE A C 1
ATOM 858 O O . PHE A 1 114 ? -6.891 9.828 -6.77 1 97.5 114 PHE A O 1
ATOM 865 N N . PHE A 1 115 ? -7.129 10.352 -4.594 1 95.56 115 PHE A N 1
ATOM 866 C CA . PHE A 1 115 ? -6.836 9.031 -4.043 1 95.56 115 PHE A CA 1
ATOM 867 C C . PHE A 1 115 ? -8.125 8.281 -3.713 1 95.56 115 PHE A C 1
ATOM 869 O O . PHE A 1 115 ? -8.781 8.578 -2.713 1 95.56 115 PHE A O 1
ATOM 876 N N . ASP A 1 116 ? -8.406 7.238 -4.535 1 93.5 116 ASP A N 1
ATOM 877 C CA . ASP A 1 116 ? -9.727 6.605 -4.473 1 93.5 116 ASP A CA 1
ATOM 878 C C . ASP A 1 116 ? -9.609 5.133 -4.086 1 93.5 116 ASP A C 1
ATOM 880 O O . ASP A 1 116 ? -9.578 4.262 -4.953 1 93.5 116 ASP A O 1
ATOM 884 N N . VAL A 1 117 ? -9.555 4.891 -2.83 1 88.38 117 VAL A N 1
ATOM 885 C CA . VAL A 1 117 ? -9.602 3.547 -2.266 1 88.38 117 VAL A CA 1
ATOM 886 C C . VAL A 1 117 ? -10.812 3.414 -1.344 1 88.38 117 VAL A C 1
ATOM 888 O O . VAL A 1 117 ? -11.094 4.309 -0.542 1 88.38 117 VAL A O 1
ATOM 891 N N . PRO A 1 118 ? -11.508 2.307 -1.442 1 86.12 118 PRO A N 1
ATOM 892 C CA . PRO A 1 118 ? -12.656 2.16 -0.549 1 86.12 118 PRO A CA 1
ATOM 893 C C . PRO A 1 118 ? -12.297 2.385 0.918 1 86.12 118 PRO A C 1
ATOM 895 O O . PRO A 1 118 ? -11.328 1.804 1.416 1 86.12 118 PRO A O 1
ATOM 898 N N . GLY A 1 119 ? -12.992 3.301 1.514 1 87.75 119 GLY A N 1
ATOM 899 C CA . GLY A 1 119 ? -12.758 3.633 2.908 1 87.75 119 GLY A CA 1
ATOM 900 C C . GLY A 1 119 ? -11.789 4.789 3.09 1 87.75 119 GLY A C 1
ATOM 901 O O . GLY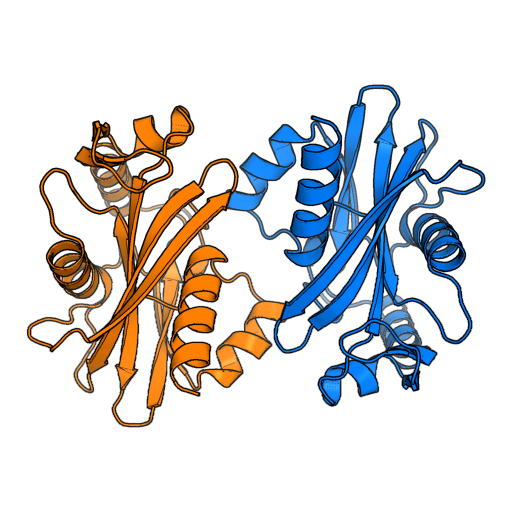 A 1 119 ? -11.562 5.25 4.211 1 87.75 119 GLY A O 1
ATOM 902 N N . ASN A 1 120 ? -11.156 5.199 2.033 1 93.25 120 ASN A N 1
ATOM 903 C CA . ASN A 1 120 ? -10.195 6.301 2.033 1 93.25 120 ASN A CA 1
ATOM 904 C C . ASN A 1 120 ? -10.227 7.062 0.711 1 93.25 120 ASN A C 1
ATOM 906 O O . ASN A 1 120 ? -9.258 7.027 -0.051 1 93.25 120 ASN A O 1
ATOM 910 N N . ARG A 1 121 ? -11.352 7.746 0.483 1 95.62 121 ARG A N 1
ATOM 911 C CA . ARG A 1 121 ? -11.547 8.531 -0.731 1 95.62 121 ARG A CA 1
ATOM 912 C C . ARG A 1 121 ? -11.234 10 -0.49 1 95.62 121 ARG A C 1
ATOM 914 O O . ARG A 1 121 ? -11.961 10.688 0.233 1 95.62 121 ARG A O 1
ATOM 921 N N . LEU A 1 122 ? -10.094 10.445 -1.099 1 97.88 122 LEU A N 1
ATOM 922 C CA . LEU A 1 122 ? -9.57 11.758 -0.729 1 97.88 122 LEU A CA 1
ATOM 923 C C . LEU A 1 122 ? -9.109 12.523 -1.963 1 97.88 122 LEU A C 1
ATOM 925 O O . LEU A 1 122 ? -8.406 11.977 -2.814 1 97.88 122 LEU A O 1
ATOM 929 N N . TRP A 1 123 ? -9.57 13.781 -2.09 1 98.62 123 TRP A N 1
ATOM 930 C CA . TRP A 1 123 ? -8.789 14.734 -2.869 1 98.62 123 TRP A CA 1
ATOM 931 C C . TRP A 1 123 ? -7.609 15.266 -2.061 1 98.62 123 TRP A C 1
ATOM 933 O O . TRP A 1 123 ? -7.789 15.812 -0.969 1 98.62 123 TRP A O 1
ATOM 943 N N . CYS A 1 124 ? -6.41 15.055 -2.598 1 98.56 124 CYS A N 1
ATOM 944 C CA . CYS A 1 124 ? -5.184 15.32 -1.857 1 98.56 124 CYS A CA 1
ATOM 945 C C . CYS A 1 124 ? -4.422 16.484 -2.467 1 98.56 124 CYS A C 1
ATOM 947 O O . CYS A 1 124 ? -4.25 16.562 -3.686 1 98.56 124 CYS A O 1
ATOM 949 N N . ALA A 1 125 ? -4.027 17.438 -1.69 1 98.69 125 ALA A N 1
ATOM 950 C CA . ALA A 1 125 ? -3.059 18.453 -2.094 1 98.69 125 ALA A CA 1
ATOM 951 C C . ALA A 1 125 ? -1.696 18.188 -1.457 1 98.69 125 ALA A C 1
ATOM 953 O O . ALA A 1 125 ? -1.603 17.953 -0.25 1 98.69 125 ALA A O 1
ATOM 954 N N . VAL A 1 126 ? -0.662 18.234 -2.287 1 98.69 126 VAL A N 1
ATOM 955 C CA . VAL A 1 126 ? 0.683 17.906 -1.825 1 98.69 126 VAL A CA 1
ATOM 956 C C . VAL A 1 126 ? 1.508 19.188 -1.688 1 98.69 126 VAL A C 1
ATOM 958 O O . VAL A 1 126 ? 1.541 20.016 -2.604 1 98.69 126 VAL A O 1
ATOM 961 N N . PHE A 1 127 ? 2.137 19.359 -0.553 1 98.56 127 PHE A N 1
ATOM 962 C CA . PHE A 1 127 ? 3.043 20.453 -0.259 1 98.56 127 PHE A CA 1
ATOM 963 C C . PHE A 1 127 ? 4.398 19.938 0.2 1 98.56 127 PHE A C 1
ATOM 965 O O . PHE A 1 127 ? 4.531 18.766 0.56 1 98.56 127 PHE A O 1
ATOM 972 N N . SER A 1 128 ? 5.355 20.766 0.125 1 98.56 128 SER A N 1
ATOM 973 C CA . SER A 1 128 ? 6.637 20.484 0.764 1 98.56 128 SER A CA 1
ATOM 974 C C . SER A 1 128 ? 7.152 21.703 1.527 1 98.56 128 SER A C 1
ATOM 976 O O . SER A 1 128 ? 6.688 22.828 1.306 1 98.56 128 SER A O 1
ATOM 978 N N . ALA A 1 129 ? 8 21.5 2.445 1 98.62 129 ALA A N 1
ATOM 979 C CA . ALA A 1 129 ? 8.68 22.516 3.234 1 98.62 129 ALA A CA 1
ATOM 980 C C . ALA A 1 129 ? 10.078 22.062 3.629 1 98.62 129 ALA A C 1
ATOM 982 O O . ALA A 1 129 ? 10.406 20.875 3.541 1 98.62 129 ALA A O 1
ATOM 983 N N . VAL A 1 130 ? 10.906 23.047 3.986 1 98.62 130 VAL A N 1
ATOM 984 C CA . VAL A 1 130 ? 12.258 22.766 4.469 1 98.62 130 VAL A CA 1
ATOM 985 C C . VAL A 1 130 ? 12.391 23.234 5.918 1 98.62 130 VAL A C 1
ATOM 987 O O . VAL A 1 130 ? 11.961 24.328 6.262 1 98.62 130 VAL A O 1
ATOM 990 N N . TRP A 1 131 ? 12.961 22.391 6.762 1 98.5 131 TRP A N 1
ATOM 991 C CA . TRP A 1 131 ? 13.094 22.703 8.18 1 98.5 131 TRP A CA 1
ATOM 992 C C . TRP A 1 131 ? 14.328 22.047 8.773 1 98.5 131 TRP A C 1
ATOM 994 O O . TRP A 1 131 ? 14.547 20.844 8.594 1 98.5 131 TRP A O 1
ATOM 1004 N N . ASP A 1 132 ? 15.141 22.797 9.477 1 98.31 132 ASP A N 1
ATOM 1005 C CA . ASP A 1 132 ? 16.359 22.281 10.109 1 98.31 132 ASP A CA 1
ATOM 1006 C C . ASP A 1 132 ? 16.266 22.375 11.633 1 98.31 132 ASP A C 1
ATOM 1008 O O . ASP A 1 132 ? 17.234 22.047 12.328 1 98.31 132 ASP A O 1
ATOM 1012 N N . GLY A 1 133 ? 15.156 22.875 12.141 1 97.44 133 GLY A N 1
ATOM 1013 C CA . GLY A 1 133 ? 15 23.031 13.578 1 97.44 133 GLY A CA 1
ATOM 1014 C C . GLY A 1 133 ? 14.508 21.766 14.258 1 97.44 133 GLY A C 1
ATOM 1015 O O . GLY A 1 133 ? 14.398 20.719 13.617 1 97.44 133 GLY A O 1
ATOM 1016 N N . PRO A 1 134 ? 14.297 21.844 15.539 1 97.75 134 PRO A N 1
ATOM 1017 C CA . PRO A 1 134 ? 13.797 20.672 16.281 1 97.75 134 PRO A CA 1
ATOM 1018 C C . PRO A 1 134 ? 12.344 20.344 15.945 1 97.75 134 PRO A C 1
ATOM 1020 O O . PRO A 1 134 ? 11.555 21.25 15.664 1 97.75 134 PRO A O 1
ATOM 1023 N N . LEU A 1 135 ? 12.078 19.094 15.984 1 98.56 135 LEU A N 1
ATOM 1024 C CA . LEU A 1 135 ? 10.695 18.641 15.852 1 98.56 135 LEU A CA 1
ATOM 1025 C C . LEU A 1 135 ? 10.008 18.578 17.219 1 98.56 135 LEU A C 1
ATOM 1027 O O . LEU A 1 135 ? 10.656 18.281 18.219 1 98.56 135 LEU A O 1
ATOM 1031 N N . GLN A 1 136 ? 8.812 18.906 17.219 1 98.38 136 GLN A N 1
ATOM 1032 C CA . GLN A 1 136 ? 7.949 18.641 18.359 1 98.38 136 GLN A CA 1
ATOM 1033 C C . GLN A 1 136 ? 6.762 17.766 17.969 1 98.38 136 GLN A C 1
ATOM 1035 O O . GLN A 1 136 ? 5.734 18.266 17.516 1 98.38 136 GLN A O 1
ATOM 1040 N N . LEU A 1 137 ? 6.895 16.516 18.266 1 98.44 137 LEU A N 1
ATOM 1041 C CA . LEU A 1 137 ? 5.887 15.547 17.828 1 98.44 137 LEU A CA 1
ATOM 1042 C C . LEU A 1 137 ? 4.652 15.617 18.734 1 98.44 137 LEU A C 1
ATOM 1044 O O . LEU A 1 137 ? 4.77 15.766 19.953 1 98.44 137 LEU A O 1
ATOM 1048 N N . GLN A 1 138 ? 3.506 15.484 18.156 1 97.5 138 GLN A N 1
ATOM 1049 C CA . GLN A 1 138 ? 2.283 15.219 18.906 1 97.5 138 GLN A CA 1
ATOM 1050 C C . GLN A 1 138 ? 2.17 13.742 19.266 1 97.5 138 GLN A C 1
ATOM 1052 O O . GLN A 1 138 ? 1.84 12.914 18.422 1 97.5 138 GLN A O 1
ATOM 1057 N N . PRO A 1 139 ? 2.369 13.391 20.516 1 95.94 139 PRO A N 1
ATOM 1058 C CA . PRO A 1 139 ? 2.502 11.977 20.891 1 95.94 139 PRO A CA 1
ATOM 1059 C C . PRO A 1 139 ? 1.232 11.172 20.609 1 95.94 139 PRO A C 1
ATOM 1061 O O . PRO A 1 139 ? 1.297 9.953 20.422 1 95.94 139 PRO A O 1
ATOM 1064 N N . GLU A 1 140 ? 0.093 11.852 20.531 1 95.56 140 GLU A N 1
ATOM 1065 C CA . GLU A 1 140 ? -1.179 11.18 20.281 1 95.56 140 GLU A CA 1
ATOM 1066 C C . GLU A 1 140 ? -1.287 10.703 18.844 1 95.56 140 GLU A C 1
ATOM 1068 O O . GLU A 1 140 ? -2.088 9.82 18.531 1 95.56 140 GLU A O 1
ATOM 1073 N N . GLU A 1 141 ? -0.431 11.266 17.953 1 96.69 141 GLU A N 1
ATOM 1074 C CA . GLU A 1 141 ? -0.592 10.969 16.547 1 96.69 141 GLU A CA 1
ATOM 1075 C C . GLU A 1 141 ? 0.678 10.359 15.953 1 96.69 141 GLU A C 1
ATOM 1077 O O . GLU A 1 141 ? 0.617 9.578 15 1 96.69 141 GLU A O 1
ATOM 1082 N N . VAL A 1 142 ? 1.786 10.789 16.531 1 97.75 142 VAL A N 1
ATOM 1083 C CA . VAL A 1 142 ? 3.08 10.406 15.977 1 97.75 142 VAL A CA 1
ATOM 1084 C C . VAL A 1 142 ? 3.949 9.789 17.062 1 97.75 142 VAL A C 1
ATOM 1086 O O . VAL A 1 142 ? 4.242 10.43 18.078 1 97.75 142 VAL A O 1
ATOM 1089 N N . SER A 1 143 ? 4.387 8.539 16.828 1 97.38 143 SER A N 1
ATOM 1090 C CA . SER A 1 143 ? 5.137 7.832 17.859 1 97.38 143 SER A CA 1
ATOM 1091 C C . SER A 1 143 ? 6.637 8.094 17.719 1 97.38 143 SER A C 1
ATOM 1093 O O . SER A 1 143 ? 7.355 8.117 18.719 1 97.38 143 SER A O 1
ATOM 1095 N N . GLU A 1 144 ? 7.102 8.227 16.516 1 98.12 144 GLU A N 1
ATOM 1096 C CA . GLU A 1 144 ? 8.5 8.539 16.25 1 98.12 144 GLU A CA 1
ATOM 1097 C C . GLU A 1 144 ? 8.68 9.172 14.875 1 98.12 144 GLU A C 1
ATOM 1099 O O . GLU A 1 144 ? 7.785 9.086 14.031 1 98.12 144 GLU A O 1
ATOM 1104 N N . ALA A 1 145 ? 9.82 9.914 14.75 1 98.56 145 ALA A N 1
ATOM 1105 C CA . ALA A 1 145 ? 10.141 10.562 13.484 1 98.56 145 ALA A CA 1
ATOM 1106 C C . ALA A 1 145 ? 11.648 10.562 13.234 1 98.56 145 ALA A C 1
ATOM 1108 O O . ALA A 1 145 ? 12.438 10.555 14.172 1 98.56 145 ALA A O 1
ATOM 1109 N N . ARG A 1 146 ? 12.016 10.523 12 1 98.19 146 ARG A N 1
ATOM 1110 C CA . ARG A 1 146 ? 13.422 10.625 11.602 1 98.19 146 ARG A CA 1
ATOM 1111 C C . ARG A 1 146 ? 13.547 11.133 10.172 1 98.19 146 ARG A C 1
ATOM 1113 O O . ARG A 1 146 ? 12.633 10.969 9.367 1 98.19 146 ARG A O 1
ATOM 1120 N N . PHE A 1 147 ? 14.648 11.766 9.906 1 98.62 147 PHE A N 1
ATOM 1121 C CA . PHE A 1 147 ? 14.969 12.18 8.547 1 98.62 147 PHE A CA 1
ATOM 1122 C C . PHE A 1 147 ? 15.734 11.094 7.812 1 98.62 147 PHE A C 1
ATOM 1124 O O . PHE A 1 147 ? 16.703 10.539 8.352 1 98.62 147 PHE A O 1
ATOM 1131 N N . VAL A 1 148 ? 15.312 10.805 6.586 1 98.44 148 VAL A N 1
ATOM 1132 C CA . VAL A 1 148 ? 15.977 9.789 5.785 1 98.44 148 VAL A CA 1
ATOM 1133 C C . VAL A 1 148 ? 16.109 10.266 4.34 1 98.44 148 VAL A C 1
ATOM 1135 O O . VAL A 1 148 ? 15.375 11.156 3.908 1 98.44 148 VAL A O 1
ATOM 1138 N N . ASN A 1 149 ? 17.078 9.68 3.623 1 97 149 ASN A N 1
ATOM 1139 C CA . ASN A 1 149 ? 17.094 9.883 2.18 1 97 149 ASN A CA 1
ATOM 1140 C C . ASN A 1 149 ? 15.836 9.312 1.519 1 97 149 ASN A C 1
ATOM 1142 O O . ASN A 1 149 ? 15.391 8.219 1.862 1 97 149 ASN A O 1
ATOM 1146 N N . PRO A 1 150 ? 15.273 10.047 0.549 1 94.75 150 PRO A N 1
ATOM 1147 C CA . PRO A 1 150 ? 14.039 9.586 -0.092 1 94.75 150 PRO A CA 1
ATOM 1148 C C . PRO A 1 150 ? 14.164 8.172 -0.656 1 94.75 150 PRO A C 1
ATOM 1150 O O . PRO A 1 150 ? 13.195 7.414 -0.653 1 94.75 150 PRO A O 1
ATOM 1153 N N . GLU A 1 151 ? 15.352 7.766 -1.039 1 91.94 151 GLU A N 1
ATOM 1154 C CA . GLU A 1 151 ? 15.562 6.441 -1.615 1 91.94 151 GLU A CA 1
ATOM 1155 C C . GLU A 1 151 ? 15.281 5.344 -0.594 1 91.94 151 GLU A C 1
ATOM 1157 O O . GLU A 1 151 ? 14.836 4.25 -0.955 1 91.94 151 GLU A O 1
ATOM 1162 N N . VAL A 1 152 ? 15.531 5.676 0.62 1 94.56 152 VAL A N 1
ATOM 1163 C CA . VAL A 1 152 ? 15.328 4.73 1.712 1 94.56 152 VAL A CA 1
ATOM 1164 C C . VAL A 1 152 ? 13.844 4.402 1.844 1 94.56 152 VAL A C 1
ATOM 1166 O O . VAL A 1 152 ? 13.477 3.26 2.137 1 94.56 152 VAL A O 1
ATOM 1169 N N . VAL A 1 153 ? 12.992 5.402 1.567 1 96.06 153 VAL A N 1
ATOM 1170 C CA . VAL A 1 153 ? 11.555 5.223 1.689 1 96.06 153 VAL A CA 1
ATOM 1171 C C . VAL A 1 153 ? 11.078 4.148 0.715 1 96.06 153 VAL A C 1
ATOM 1173 O O . VAL A 1 153 ? 10.336 3.24 1.097 1 96.06 153 VAL A O 1
ATOM 1176 N N . TRP A 1 154 ? 11.562 4.23 -0.436 1 92.5 154 TRP A N 1
ATOM 1177 C CA . TRP A 1 154 ? 11.117 3.293 -1.46 1 92.5 154 TRP A CA 1
ATOM 1178 C C . TRP A 1 154 ? 11.602 1.88 -1.157 1 92.5 154 TRP A C 1
ATOM 1180 O O . TRP A 1 154 ? 10.867 0.909 -1.342 1 92.5 154 TRP A O 1
ATOM 1190 N N . GLU A 1 155 ? 12.805 1.779 -0.681 1 92.88 155 GLU A N 1
ATOM 1191 C CA . GLU A 1 155 ? 13.359 0.481 -0.304 1 92.88 155 GLU A CA 1
ATOM 1192 C C . GLU A 1 155 ? 12.609 -0.111 0.888 1 92.88 155 GLU A C 1
ATOM 1194 O O . GLU A 1 155 ? 12.203 -1.273 0.855 1 92.88 155 GLU A O 1
ATOM 1199 N N . GLU A 1 156 ? 12.367 0.662 1.876 1 96.25 156 GLU A N 1
ATOM 1200 C CA . GLU A 1 156 ? 11.734 0.187 3.102 1 96.25 156 GLU A CA 1
ATOM 1201 C C . GLU A 1 156 ? 10.258 -0.146 2.865 1 96.25 156 GLU A C 1
ATOM 1203 O O . GLU A 1 156 ? 9.719 -1.064 3.484 1 96.25 156 GLU A O 1
ATOM 1208 N N . SER A 1 157 ? 9.641 0.595 1.941 1 96 157 SER A N 1
ATOM 1209 C CA . SER A 1 157 ? 8.211 0.407 1.707 1 96 157 SER A CA 1
ATOM 1210 C C . SER A 1 157 ? 7.93 -0.967 1.11 1 96 157 SER A C 1
ATOM 1212 O O . SER A 1 157 ? 6.781 -1.415 1.094 1 96 157 SER A O 1
ATOM 1214 N N . LEU A 1 158 ? 8.984 -1.69 0.662 1 94.5 158 LEU A N 1
ATOM 1215 C CA . LEU A 1 158 ? 8.828 -3.033 0.11 1 94.5 158 LEU A CA 1
ATOM 1216 C C . LEU A 1 158 ? 8.805 -4.078 1.221 1 94.5 158 LEU A C 1
ATOM 1218 O O . LEU A 1 158 ? 8.484 -5.242 0.977 1 94.5 158 LEU A O 1
ATOM 1222 N N . ARG A 1 159 ? 9.109 -3.611 2.521 1 95.31 159 ARG A N 1
ATOM 1223 C CA . ARG A 1 159 ? 9.258 -4.586 3.6 1 95.31 159 ARG A CA 1
ATOM 1224 C C . ARG A 1 159 ? 8.508 -4.129 4.852 1 95.31 159 ARG A C 1
ATOM 1226 O O . ARG A 1 159 ? 8.227 -4.938 5.738 1 95.31 159 ARG A O 1
ATOM 1233 N N . LEU A 1 160 ? 8.25 -2.826 4.902 1 96.44 160 LEU A N 1
ATOM 1234 C CA . LEU A 1 160 ? 7.578 -2.232 6.055 1 96.44 160 LEU A CA 1
ATOM 1235 C C . LEU A 1 160 ? 6.277 -1.551 5.637 1 96.44 160 LEU A C 1
ATOM 1237 O O . LEU A 1 160 ? 6.168 -1.055 4.512 1 96.44 160 LEU A O 1
ATOM 1241 N N . PRO A 1 161 ? 5.352 -1.512 6.539 1 97.12 161 PRO A N 1
ATOM 1242 C CA . PRO A 1 161 ? 4.086 -0.863 6.18 1 97.12 161 PRO A CA 1
ATOM 1243 C C . PRO A 1 161 ? 4.199 0.658 6.125 1 97.12 161 PRO A C 1
ATOM 1245 O O . PRO A 1 161 ? 4.469 1.301 7.141 1 97.12 161 PRO A O 1
ATOM 1248 N N . TYR A 1 162 ? 4.051 1.229 4.988 1 97.88 162 TYR A N 1
ATOM 1249 C CA . TYR A 1 162 ? 3.975 2.662 4.727 1 97.88 162 TYR A CA 1
ATOM 1250 C C . TYR A 1 162 ? 2.58 3.057 4.262 1 97.88 162 TYR A C 1
ATOM 1252 O O . TYR A 1 162 ? 1.901 2.281 3.582 1 97.88 162 TYR A O 1
ATOM 1260 N N . CYS A 1 163 ? 2.109 4.195 4.648 1 97.88 163 CYS A N 1
ATOM 1261 C CA . CYS A 1 163 ? 0.808 4.676 4.195 1 97.88 163 CYS A CA 1
ATOM 1262 C C . CYS A 1 163 ? 0.781 4.84 2.682 1 97.88 163 CYS A C 1
ATOM 1264 O O . CYS A 1 163 ? 1.558 5.613 2.121 1 97.88 163 CYS A O 1
ATOM 1266 N N . PRO A 1 164 ? -0.147 4.109 2.074 1 95.44 164 PRO A N 1
ATOM 1267 C CA . PRO A 1 164 ? -0.157 4.152 0.61 1 95.44 164 PRO A CA 1
ATOM 1268 C C . PRO A 1 164 ? -0.507 5.535 0.063 1 95.44 164 PRO A C 1
ATOM 1270 O O . PRO A 1 164 ? -0.005 5.93 -0.992 1 95.44 164 PRO A O 1
ATOM 1273 N N . ASP A 1 165 ? -1.324 6.262 0.739 1 96.25 165 ASP A N 1
ATOM 1274 C CA . ASP A 1 165 ? -1.753 7.57 0.257 1 96.25 165 ASP A CA 1
ATOM 1275 C C . ASP A 1 165 ? -0.599 8.57 0.279 1 96.25 165 ASP A C 1
A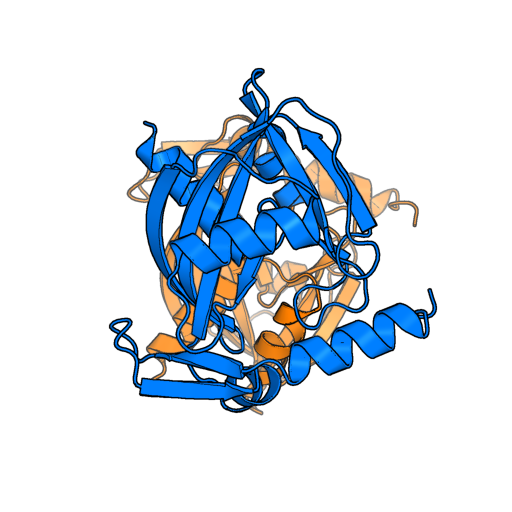TOM 1277 O O . ASP A 1 165 ? -0.379 9.297 -0.694 1 96.25 165 ASP A O 1
ATOM 1281 N N . SER A 1 166 ? 0.189 8.57 1.342 1 97.62 166 SER A N 1
ATOM 1282 C CA . SER A 1 166 ? 1.303 9.516 1.391 1 97.62 166 SER A CA 1
ATOM 1283 C C . SER A 1 166 ? 2.438 9.078 0.471 1 97.62 166 SER A C 1
ATOM 1285 O O . SER A 1 166 ? 3.178 9.914 -0.052 1 97.62 166 SER A O 1
ATOM 1287 N N . LEU A 1 167 ? 2.607 7.777 0.232 1 96.25 167 LEU A N 1
ATOM 1288 C CA . LEU A 1 167 ? 3.57 7.324 -0.766 1 96.25 167 LEU A CA 1
ATOM 1289 C C . LEU A 1 167 ? 3.193 7.832 -2.154 1 96.25 167 LEU A C 1
ATOM 1291 O O . LEU A 1 167 ? 4.066 8.227 -2.934 1 96.25 167 LEU A O 1
ATOM 1295 N N . ALA A 1 168 ? 1.897 7.809 -2.453 1 94.5 168 ALA A N 1
ATOM 1296 C CA . ALA A 1 168 ? 1.422 8.359 -3.721 1 94.5 168 ALA A CA 1
ATOM 1297 C C . ALA A 1 168 ? 1.747 9.844 -3.83 1 94.5 168 ALA A C 1
ATOM 1299 O O . ALA A 1 168 ? 2.129 10.328 -4.898 1 94.5 168 ALA A O 1
ATOM 1300 N N . ALA A 1 169 ? 1.617 10.555 -2.764 1 96.62 169 ALA A N 1
ATOM 1301 C CA . ALA A 1 169 ? 1.954 11.977 -2.725 1 96.62 169 ALA A CA 1
ATOM 1302 C C . ALA A 1 169 ? 3.441 12.195 -2.992 1 96.62 169 ALA A C 1
ATOM 1304 O O . ALA A 1 169 ? 3.814 13.078 -3.768 1 96.62 169 ALA A O 1
ATOM 1305 N N . LEU A 1 170 ? 4.258 11.375 -2.326 1 96.31 170 LEU A N 1
ATOM 1306 C CA . LEU A 1 170 ? 5.703 11.484 -2.508 1 96.31 170 LEU A CA 1
ATOM 1307 C C . LEU A 1 170 ? 6.086 11.242 -3.963 1 96.31 170 LEU A C 1
ATOM 1309 O O . LEU A 1 170 ? 6.891 11.984 -4.527 1 96.31 170 LEU A O 1
ATOM 1313 N N . ALA A 1 171 ? 5.527 10.227 -4.574 1 92.75 171 ALA A N 1
ATOM 1314 C CA . ALA A 1 171 ? 5.809 9.898 -5.969 1 92.75 171 ALA A CA 1
ATOM 1315 C C . ALA A 1 171 ? 5.477 11.07 -6.887 1 92.75 171 ALA A C 1
ATOM 1317 O O . ALA A 1 171 ? 6.238 11.391 -7.801 1 92.75 171 ALA A O 1
ATOM 1318 N N . ARG A 1 172 ? 4.418 11.695 -6.645 1 91.69 172 ARG A N 1
ATOM 1319 C CA . ARG A 1 172 ? 3.953 12.805 -7.469 1 91.69 172 ARG A CA 1
ATOM 1320 C C . ARG A 1 172 ? 4.848 14.031 -7.293 1 91.69 172 ARG A C 1
ATOM 1322 O O . ARG A 1 172 ? 5.09 14.773 -8.25 1 91.69 172 ARG A O 1
ATOM 1329 N N . ALA A 1 173 ? 5.258 14.203 -6.082 1 93.25 173 ALA A N 1
ATOM 1330 C CA . ALA A 1 173 ? 6.121 15.352 -5.805 1 93.25 173 ALA A CA 1
ATOM 1331 C C . ALA A 1 173 ? 7.5 15.164 -6.426 1 93.25 173 ALA A C 1
ATOM 1333 O O . ALA A 1 173 ? 8.117 16.141 -6.879 1 93.25 173 ALA A O 1
ATOM 1334 N N . LEU A 1 174 ? 8.008 13.945 -6.441 1 87 174 LEU A N 1
ATOM 1335 C CA . LEU A 1 174 ? 9.344 13.68 -6.965 1 87 174 LEU A CA 1
ATOM 1336 C C . LEU A 1 174 ? 9.328 13.617 -8.492 1 87 174 LEU A C 1
ATOM 1338 O O . LEU A 1 174 ? 10.336 13.898 -9.141 1 87 174 LEU A O 1
ATOM 1342 N N . ASP A 1 175 ? 8.266 13.023 -9.117 1 75.06 175 ASP A N 1
ATOM 1343 C CA . ASP A 1 175 ? 8.148 13.016 -10.578 1 75.06 175 ASP A CA 1
ATOM 1344 C C . ASP A 1 175 ? 8.141 14.438 -11.133 1 75.06 175 ASP A C 1
ATOM 1346 O O . ASP A 1 175 ? 8.688 14.695 -12.203 1 75.06 175 ASP A O 1
ATOM 1350 N N . ARG A 1 176 ? 7.59 15.344 -10.438 1 57.97 176 ARG A N 1
ATOM 1351 C CA . ARG A 1 176 ? 7.477 16.719 -10.898 1 57.97 176 ARG A CA 1
ATOM 1352 C C . ARG A 1 176 ? 8.797 17.469 -10.742 1 57.97 176 ARG A C 1
ATOM 1354 O O . ARG A 1 176 ? 8.992 18.531 -11.336 1 57.97 176 ARG A O 1
ATOM 1361 N N . GLN A 1 177 ? 9.633 16.891 -9.891 1 50.03 177 GLN A N 1
ATOM 1362 C CA . GLN A 1 177 ? 10.93 17.547 -9.812 1 50.03 177 GLN A CA 1
ATOM 1363 C C . GLN A 1 177 ? 11.828 17.125 -10.969 1 50.03 177 GLN A C 1
ATOM 1365 O O . GLN A 1 177 ? 12.875 17.75 -11.211 1 50.03 177 GLN A O 1
ATOM 1370 N N . SER A 1 178 ? 11.5 15.945 -11.609 1 41.53 178 SER A N 1
ATOM 1371 C CA . SER A 1 178 ? 12.336 15.664 -12.773 1 41.53 178 SER A CA 1
ATOM 1372 C C . SER A 1 178 ? 11.789 16.344 -14.023 1 41.53 178 SER A C 1
ATOM 1374 O O . SER A 1 178 ? 10.578 16.547 -14.148 1 41.53 178 SER A O 1
ATOM 1376 N N . MET B 1 1 ? 10.414 -14.297 14.781 1 55.22 1 MET B N 1
ATOM 1377 C CA . MET B 1 1 ? 10.469 -15.75 14.625 1 55.22 1 MET B CA 1
ATOM 1378 C C . MET B 1 1 ? 11.539 -16.141 13.609 1 55.22 1 MET B C 1
ATOM 1380 O O . MET B 1 1 ? 11.797 -15.414 12.656 1 55.22 1 MET B O 1
ATOM 1384 N N . THR B 1 2 ? 12.391 -17 13.977 1 73 2 THR B N 1
ATOM 1385 C CA . THR B 1 2 ? 13.555 -17.422 13.211 1 73 2 THR B CA 1
ATOM 1386 C C . THR B 1 2 ? 13.125 -18.141 11.93 1 73 2 THR B C 1
ATOM 1388 O O . THR B 1 2 ? 12.219 -18.969 11.953 1 73 2 THR B O 1
ATOM 1391 N N . ILE B 1 3 ? 13.57 -17.688 10.703 1 82.25 3 ILE B N 1
ATOM 1392 C CA . ILE B 1 3 ? 13.344 -18.312 9.406 1 82.25 3 ILE B CA 1
ATOM 1393 C C . ILE B 1 3 ? 13.969 -19.703 9.391 1 82.25 3 ILE B C 1
ATOM 1395 O O . ILE B 1 3 ? 15.141 -19.875 9.734 1 82.25 3 ILE B O 1
ATOM 1399 N N . SER B 1 4 ? 13.133 -20.75 9.125 1 87 4 SER B N 1
ATOM 1400 C CA . SER B 1 4 ? 13.641 -22.109 9.062 1 87 4 SER B CA 1
ATOM 1401 C C . SER B 1 4 ? 14.648 -22.281 7.93 1 87 4 SER B C 1
ATOM 1403 O O . SER B 1 4 ? 14.711 -21.453 7.02 1 87 4 SER B O 1
ATOM 1405 N N . ALA B 1 5 ? 15.508 -23.406 8.102 1 87.56 5 ALA B N 1
ATOM 1406 C CA . ALA B 1 5 ? 16.484 -23.719 7.055 1 87.56 5 ALA B CA 1
ATOM 1407 C C . ALA B 1 5 ? 15.781 -23.984 5.719 1 87.56 5 ALA B C 1
ATOM 1409 O O . ALA B 1 5 ? 16.281 -23.578 4.664 1 87.56 5 ALA B O 1
ATOM 1410 N N . LYS B 1 6 ? 14.648 -24.547 5.766 1 89.5 6 LYS B N 1
ATOM 1411 C CA . LYS B 1 6 ? 13.898 -24.875 4.555 1 89.5 6 LYS B CA 1
ATOM 1412 C C . LYS B 1 6 ? 13.367 -23.609 3.881 1 89.5 6 LYS B C 1
ATOM 1414 O O . LYS B 1 6 ? 13.438 -23.484 2.656 1 89.5 6 LYS B O 1
ATOM 1419 N N . GLU B 1 7 ? 12.859 -22.781 4.629 1 89.44 7 GLU B N 1
ATOM 1420 C CA . GLU B 1 7 ? 12.367 -21.516 4.113 1 89.44 7 GLU B CA 1
ATOM 1421 C C . GLU B 1 7 ? 13.492 -20.703 3.492 1 89.44 7 GLU B C 1
ATOM 1423 O O . GLU B 1 7 ? 13.32 -20.094 2.428 1 89.44 7 GLU B O 1
ATOM 1428 N N . ALA B 1 8 ? 14.656 -20.766 4.156 1 89.75 8 ALA B N 1
ATOM 1429 C CA . ALA B 1 8 ? 15.828 -20.031 3.652 1 89.75 8 ALA B CA 1
ATOM 1430 C C . ALA B 1 8 ? 16.281 -20.594 2.309 1 89.75 8 ALA B C 1
ATOM 1432 O O . ALA B 1 8 ? 16.625 -19.844 1.4 1 89.75 8 ALA B O 1
ATOM 1433 N N . ALA B 1 9 ? 16.266 -21.875 2.16 1 91.5 9 ALA B N 1
ATOM 1434 C CA . ALA B 1 9 ? 16.656 -22.531 0.919 1 91.5 9 ALA B CA 1
ATOM 1435 C C . ALA B 1 9 ? 15.68 -22.219 -0.207 1 91.5 9 ALA B C 1
ATOM 1437 O O . ALA B 1 9 ? 16.078 -22 -1.351 1 91.5 9 ALA B O 1
ATOM 1438 N N . HIS B 1 10 ? 14.477 -22.203 0.117 1 93 10 HIS B N 1
ATOM 1439 C CA . HIS B 1 10 ? 13.453 -21.875 -0.868 1 93 10 HIS B CA 1
ATOM 1440 C C . HIS B 1 10 ? 13.609 -20.453 -1.381 1 93 10 HIS B C 1
ATOM 1442 O O . HIS B 1 10 ? 13.508 -20.203 -2.584 1 93 10 HIS B O 1
ATOM 1448 N N . ARG B 1 11 ? 13.875 -19.609 -0.504 1 92.19 11 ARG B N 1
ATOM 1449 C CA . ARG B 1 11 ? 14.102 -18.219 -0.859 1 92.19 11 ARG B CA 1
ATOM 1450 C C . ARG B 1 11 ? 15.32 -18.078 -1.773 1 92.19 11 ARG B C 1
ATOM 1452 O O . ARG B 1 11 ? 15.266 -17.359 -2.771 1 92.19 11 ARG B O 1
ATOM 1459 N N . ALA B 1 12 ? 16.344 -18.734 -1.47 1 93.31 12 ALA B N 1
ATOM 1460 C CA . ALA B 1 12 ? 17.562 -18.688 -2.285 1 93.31 12 ALA B CA 1
ATOM 1461 C C . ALA B 1 12 ? 17.297 -19.203 -3.691 1 93.31 12 ALA B C 1
ATOM 1463 O O . ALA B 1 12 ? 17.781 -18.641 -4.676 1 93.31 12 ALA B O 1
ATOM 1464 N N . ALA B 1 13 ? 16.531 -20.266 -3.748 1 93.88 13 ALA B N 1
ATOM 1465 C CA . ALA B 1 13 ? 16.188 -20.828 -5.043 1 93.88 13 ALA B CA 1
ATOM 1466 C C . ALA B 1 13 ? 15.32 -19.875 -5.855 1 93.88 13 ALA B C 1
ATOM 1468 O O . ALA B 1 13 ? 15.516 -19.719 -7.062 1 93.88 13 ALA B O 1
ATOM 1469 N N . SER B 1 14 ? 14.359 -19.25 -5.211 1 94 14 SER B N 1
ATOM 1470 C CA . SER B 1 14 ? 13.5 -18.266 -5.852 1 94 14 SER B CA 1
ATOM 1471 C C . SER B 1 14 ? 14.305 -17.094 -6.395 1 94 14 SER B C 1
ATOM 1473 O O . SER B 1 14 ? 14.047 -16.609 -7.5 1 94 14 SER B O 1
ATOM 1475 N N . ASP B 1 15 ? 15.328 -16.719 -5.688 1 95.19 15 ASP B N 1
ATOM 1476 C CA . ASP B 1 15 ? 16.188 -15.602 -6.09 1 95.19 15 ASP B CA 1
ATOM 1477 C C . ASP B 1 15 ? 16.953 -15.938 -7.367 1 95.19 15 ASP B C 1
ATOM 1479 O O . ASP B 1 15 ? 17.234 -15.055 -8.18 1 95.19 15 ASP B O 1
ATOM 1483 N N . ARG B 1 16 ? 17.188 -17.203 -7.598 1 96 16 ARG B N 1
ATOM 1484 C CA . ARG B 1 16 ? 18.016 -17.641 -8.719 1 96 16 ARG B CA 1
ATOM 1485 C C . ARG B 1 16 ? 17.156 -17.984 -9.93 1 96 16 ARG B C 1
ATOM 1487 O O . ARG B 1 16 ? 17.672 -18.188 -11.023 1 96 16 ARG B O 1
ATOM 1494 N N . GLU B 1 17 ? 15.883 -18.031 -9.656 1 96.5 17 GLU B N 1
ATOM 1495 C CA . GLU B 1 17 ? 14.969 -18.375 -10.742 1 96.5 17 GLU B CA 1
ATOM 1496 C C . GLU B 1 17 ? 15.094 -17.406 -11.906 1 96.5 17 GLU B C 1
ATOM 1498 O O . GLU B 1 17 ? 15.125 -16.188 -11.711 1 96.5 17 GLU B O 1
ATOM 1503 N N . GLN B 1 18 ? 15.242 -17.969 -13.195 1 98.31 18 GLN B N 1
ATOM 1504 C CA . GLN B 1 18 ? 15.227 -17.141 -14.391 1 98.31 18 GLN B CA 1
ATOM 1505 C C . GLN B 1 18 ? 13.82 -16.641 -14.703 1 98.31 18 GLN B C 1
ATOM 1507 O O . GLN B 1 18 ? 12.906 -17.438 -14.898 1 98.31 18 GLN B O 1
ATOM 1512 N N . VAL B 1 19 ? 13.68 -15.289 -14.766 1 98.69 19 VAL B N 1
ATOM 1513 C CA . VAL B 1 19 ? 12.352 -14.727 -14.977 1 98.69 19 VAL B CA 1
ATOM 1514 C C . VAL B 1 19 ? 12.359 -13.828 -16.219 1 98.69 19 VAL B C 1
ATOM 1516 O O . VAL B 1 19 ? 13.422 -13.391 -16.672 1 98.69 19 VAL B O 1
ATOM 1519 N N . ALA B 1 20 ? 11.219 -13.578 -16.797 1 98.75 20 ALA B N 1
ATOM 1520 C CA . ALA B 1 20 ? 11.07 -12.727 -17.969 1 98.75 20 ALA B CA 1
ATOM 1521 C C . ALA B 1 20 ? 11.453 -11.289 -17.656 1 98.75 20 ALA B C 1
ATOM 1523 O O . ALA B 1 20 ? 11.047 -10.742 -16.625 1 98.75 20 ALA B O 1
ATOM 1524 N N . TRP B 1 21 ? 12.258 -10.688 -18.453 1 98.69 21 TRP B N 1
ATOM 1525 C CA . TRP B 1 21 ? 12.641 -9.281 -18.453 1 98.69 21 TRP B CA 1
ATOM 1526 C C . TRP B 1 21 ? 12.031 -8.547 -19.656 1 98.69 21 TRP B C 1
ATOM 1528 O O . TRP B 1 21 ? 12.227 -8.961 -20.797 1 98.69 21 TRP B O 1
ATOM 1538 N N . VAL B 1 22 ? 11.281 -7.512 -19.391 1 98.69 22 VAL B N 1
ATOM 1539 C CA . VAL B 1 22 ? 10.539 -6.859 -20.469 1 98.69 22 VAL B CA 1
ATOM 1540 C C . VAL B 1 22 ? 10.773 -5.352 -20.422 1 98.69 22 VAL B C 1
ATOM 1542 O O . VAL B 1 22 ? 11.367 -4.844 -19.469 1 98.69 22 VAL B O 1
ATOM 1545 N N . ASP B 1 23 ? 10.383 -4.645 -21.438 1 98.38 23 ASP B N 1
ATOM 1546 C CA . ASP B 1 23 ? 10.453 -3.186 -21.422 1 98.38 23 ASP B CA 1
ATOM 1547 C C . ASP B 1 23 ? 9.117 -2.57 -21.016 1 98.38 23 ASP B C 1
ATOM 1549 O O . ASP B 1 23 ? 8.219 -3.277 -20.562 1 98.38 23 ASP B O 1
ATOM 1553 N N . ALA B 1 24 ? 8.945 -1.294 -21.094 1 97.12 24 ALA B N 1
ATOM 1554 C CA . ALA B 1 24 ? 7.789 -0.552 -20.594 1 97.12 24 ALA B CA 1
ATOM 1555 C C . ALA B 1 24 ? 6.531 -0.901 -21.391 1 97.12 24 ALA B C 1
ATOM 1557 O O . ALA B 1 24 ? 5.414 -0.64 -20.938 1 97.12 24 ALA B O 1
ATOM 1558 N N . ASP B 1 25 ? 6.684 -1.562 -22.562 1 97.62 25 ASP B N 1
ATOM 1559 C CA . ASP B 1 25 ? 5.551 -1.945 -23.406 1 97.62 25 ASP B CA 1
ATOM 1560 C C . ASP B 1 25 ? 5.293 -3.449 -23.312 1 97.62 25 ASP B C 1
ATOM 1562 O O . ASP B 1 25 ? 4.609 -4.012 -24.172 1 97.62 25 ASP B O 1
ATOM 1566 N N . ASP B 1 26 ? 5.945 -4.105 -22.359 1 98.19 26 ASP B N 1
ATOM 1567 C CA . ASP B 1 26 ? 5.793 -5.539 -22.125 1 98.19 26 ASP B CA 1
ATOM 1568 C C . ASP B 1 26 ? 6.379 -6.355 -23.266 1 98.19 26 ASP B C 1
ATOM 1570 O O . ASP B 1 26 ? 5.871 -7.43 -23.594 1 98.19 26 ASP B O 1
ATOM 1574 N N . THR B 1 27 ? 7.312 -5.773 -23.984 1 98.06 27 THR B N 1
ATOM 1575 C CA . THR B 1 27 ? 8.07 -6.535 -24.969 1 98.06 27 THR B CA 1
ATOM 1576 C C . THR B 1 27 ? 9.211 -7.301 -24.312 1 98.06 27 THR B C 1
ATOM 1578 O O . THR B 1 27 ? 9.977 -6.73 -23.531 1 98.06 27 THR B O 1
ATOM 1581 N N . LEU B 1 28 ? 9.273 -8.516 -24.609 1 98.19 28 LEU B N 1
ATOM 1582 C CA . LEU B 1 28 ? 10.281 -9.375 -24 1 98.19 28 LEU B CA 1
ATOM 1583 C C . LEU B 1 28 ? 11.68 -8.969 -24.438 1 98.19 28 LEU B C 1
ATOM 1585 O O . LEU B 1 28 ? 11.945 -8.852 -25.641 1 98.19 28 LEU B O 1
ATOM 1589 N N . LEU B 1 29 ? 12.562 -8.742 -23.516 1 98.44 29 LEU B N 1
ATOM 1590 C CA . LEU B 1 29 ? 13.953 -8.367 -23.781 1 98.44 29 LEU B CA 1
ATOM 1591 C C . LEU B 1 29 ? 14.891 -9.539 -23.5 1 98.44 29 LEU B C 1
ATOM 1593 O O . LEU B 1 29 ? 15.977 -9.617 -24.062 1 98.44 29 LEU B O 1
ATOM 1597 N N . GLY B 1 30 ? 14.523 -10.406 -22.625 1 98.19 30 GLY B N 1
ATOM 1598 C CA . GLY B 1 30 ? 15.328 -11.555 -22.234 1 98.19 30 GLY B CA 1
ATOM 1599 C C . GLY B 1 30 ? 14.93 -12.133 -20.891 1 98.19 30 GLY B C 1
ATOM 1600 O O . GLY B 1 30 ? 13.742 -12.164 -20.562 1 98.19 30 GLY B O 1
ATOM 1601 N N . ALA B 1 31 ? 15.922 -12.734 -20.234 1 98.5 31 ALA B N 1
ATOM 1602 C CA . ALA B 1 31 ? 15.719 -13.344 -18.922 1 98.5 31 ALA B CA 1
ATOM 1603 C C . ALA B 1 31 ? 16.891 -13.023 -18 1 98.5 31 ALA B C 1
ATOM 1605 O O . ALA B 1 31 ? 18.016 -12.844 -18.438 1 98.5 31 ALA B O 1
ATOM 1606 N N . LEU B 1 32 ? 16.562 -12.906 -16.734 1 97.94 32 LEU B N 1
ATOM 1607 C CA . LEU B 1 32 ? 17.531 -12.664 -15.672 1 97.94 32 LEU B CA 1
ATOM 1608 C C . LEU B 1 32 ? 17.109 -13.375 -14.391 1 97.94 32 LEU B C 1
ATOM 1610 O O . LEU B 1 32 ? 15.922 -13.656 -14.195 1 97.94 32 LEU B O 1
ATOM 1614 N N . PRO B 1 33 ? 18.125 -13.68 -13.578 1 98.19 33 PRO B N 1
ATOM 1615 C CA . PRO B 1 33 ? 17.719 -14.125 -12.242 1 98.19 33 PRO B CA 1
ATOM 1616 C C . PRO B 1 33 ? 16.844 -13.109 -11.531 1 98.19 33 PRO B C 1
ATOM 1618 O O . PRO B 1 33 ? 17.078 -11.906 -11.625 1 98.19 33 PRO B O 1
ATOM 1621 N N . ARG B 1 34 ? 15.883 -13.594 -10.797 1 97.12 34 ARG B N 1
ATOM 1622 C CA . ARG B 1 34 ? 14.883 -12.773 -10.125 1 97.12 34 ARG B CA 1
ATOM 1623 C C . ARG B 1 34 ? 15.539 -11.703 -9.25 1 97.12 34 ARG B C 1
ATOM 1625 O O . ARG B 1 34 ? 15.148 -10.539 -9.289 1 97.12 34 ARG B O 1
ATOM 1632 N N . ALA B 1 35 ? 16.516 -12.086 -8.516 1 96.12 35 ALA B N 1
ATOM 1633 C CA . ALA B 1 35 ? 17.188 -11.148 -7.613 1 96.12 35 ALA B CA 1
ATOM 1634 C C . ALA B 1 35 ? 17.891 -10.047 -8.391 1 96.12 35 ALA B C 1
ATOM 1636 O O . ALA B 1 35 ? 17.875 -8.883 -7.98 1 96.12 35 ALA B O 1
ATOM 1637 N N . GLU B 1 36 ? 18.5 -10.391 -9.492 1 96.94 36 GLU B N 1
ATOM 1638 C CA . GLU B 1 36 ? 19.203 -9.414 -10.32 1 96.94 36 GLU B CA 1
ATOM 1639 C C . GLU B 1 36 ? 18.25 -8.422 -10.961 1 96.94 36 GLU B C 1
ATOM 1641 O O . GLU B 1 36 ? 18.531 -7.23 -11.039 1 96.94 36 GLU B O 1
ATOM 1646 N N . LEU B 1 37 ? 17.172 -8.914 -11.43 1 97.19 37 LEU B N 1
ATOM 1647 C CA . LEU B 1 37 ? 16.156 -8.062 -12.016 1 97.19 37 LEU B CA 1
ATOM 1648 C C . LEU B 1 37 ? 15.727 -6.973 -11.047 1 97.19 37 LEU B C 1
ATOM 1650 O O . LEU B 1 37 ? 15.688 -5.793 -11.406 1 97.19 37 LEU B O 1
ATOM 1654 N N . ARG B 1 38 ? 15.469 -7.355 -9.82 1 93.31 38 ARG B N 1
ATOM 1655 C CA . ARG B 1 38 ? 15.039 -6.426 -8.781 1 93.31 38 ARG B CA 1
ATOM 1656 C C . AR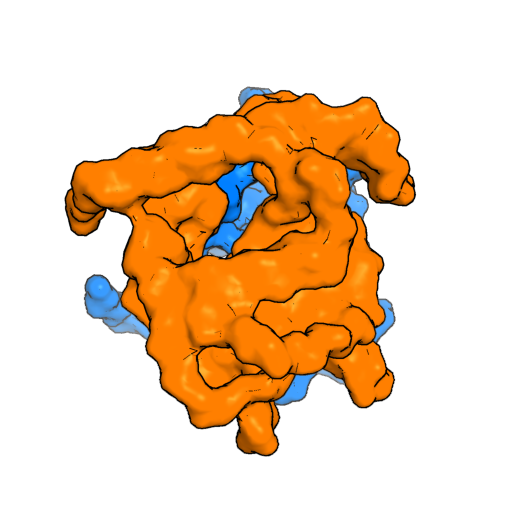G B 1 38 ? 16.156 -5.441 -8.438 1 93.31 38 ARG B C 1
ATOM 1658 O O . ARG B 1 38 ? 15.906 -4.238 -8.32 1 93.31 38 ARG B O 1
ATOM 1665 N N . GLU B 1 39 ? 17.344 -5.938 -8.305 1 93.5 39 GLU B N 1
ATOM 1666 C CA . GLU B 1 39 ? 18.5 -5.125 -7.922 1 93.5 39 GLU B CA 1
ATOM 1667 C C . GLU B 1 39 ? 18.781 -4.043 -8.961 1 93.5 39 GLU B C 1
ATOM 1669 O O . GLU B 1 39 ? 19.156 -2.922 -8.609 1 93.5 39 GLU B O 1
ATOM 1674 N N . ARG B 1 40 ? 18.547 -4.371 -10.195 1 96 40 ARG B N 1
ATOM 1675 C CA . ARG B 1 40 ? 18.875 -3.453 -11.281 1 96 40 ARG B CA 1
ATOM 1676 C C . ARG B 1 40 ? 17.688 -2.551 -11.609 1 96 40 ARG B C 1
ATOM 1678 O O . ARG B 1 40 ? 17.781 -1.688 -12.484 1 96 40 ARG B O 1
ATOM 1685 N N . GLY B 1 41 ? 16.609 -2.801 -10.992 1 94.88 41 GLY B N 1
ATOM 1686 C CA . GLY B 1 41 ? 15.438 -1.968 -11.195 1 94.88 41 GLY B CA 1
ATOM 1687 C C . GLY B 1 41 ? 14.781 -2.189 -12.547 1 94.88 41 GLY B C 1
ATOM 1688 O O . GLY B 1 41 ? 14.242 -1.255 -13.141 1 94.88 41 GLY B O 1
ATOM 1689 N N . LEU B 1 42 ? 14.898 -3.391 -13.031 1 97.56 42 LEU B N 1
ATOM 1690 C CA . LEU B 1 42 ? 14.344 -3.732 -14.344 1 97.56 42 LEU B CA 1
ATOM 1691 C C . LEU B 1 42 ? 12.914 -4.246 -14.211 1 97.56 42 LEU B C 1
ATOM 1693 O O . LEU B 1 42 ? 12.438 -4.5 -13.102 1 97.56 42 LEU B O 1
ATOM 1697 N N . ILE B 1 43 ? 12.227 -4.301 -15.375 1 98.38 43 ILE B N 1
ATOM 1698 C CA . ILE B 1 43 ? 10.812 -4.637 -15.391 1 98.38 43 ILE B CA 1
ATOM 1699 C C . ILE B 1 43 ? 10.633 -6.133 -15.641 1 98.38 43 ILE B C 1
ATOM 1701 O O . ILE B 1 43 ? 11.203 -6.684 -16.578 1 98.38 43 ILE B O 1
ATOM 1705 N N . GLY B 1 44 ? 9.914 -6.812 -14.742 1 98.44 44 GLY B N 1
ATOM 1706 C CA . GLY B 1 44 ? 9.539 -8.203 -14.953 1 98.44 44 GLY B CA 1
ATOM 1707 C C . GLY B 1 44 ? 8.062 -8.383 -15.266 1 98.44 44 GLY B C 1
ATOM 1708 O O . GLY B 1 44 ? 7.336 -7.406 -15.43 1 98.44 44 GLY B O 1
ATOM 1709 N N . ARG B 1 45 ? 7.668 -9.633 -15.406 1 98.69 45 ARG B N 1
ATOM 1710 C CA . ARG B 1 45 ? 6.27 -10.031 -15.531 1 98.69 45 ARG B CA 1
ATOM 1711 C C . ARG B 1 45 ? 5.809 -10.812 -14.305 1 98.69 45 ARG B C 1
ATOM 1713 O O . ARG B 1 45 ? 6.566 -11.609 -13.75 1 98.69 45 ARG B O 1
ATOM 1720 N N . CYS B 1 46 ? 4.602 -10.539 -13.953 1 98.56 46 CYS B N 1
ATOM 1721 C CA . CYS B 1 46 ? 4.008 -11.281 -12.844 1 98.56 46 CYS B CA 1
ATOM 1722 C C . CYS B 1 46 ? 2.545 -11.602 -13.125 1 98.56 46 CYS B C 1
ATOM 1724 O O . CYS B 1 46 ? 1.92 -10.969 -13.977 1 98.56 46 CYS B O 1
ATOM 1726 N N . THR B 1 47 ? 2.08 -12.633 -12.484 1 98.81 47 THR B N 1
ATOM 1727 C CA . THR B 1 47 ? 0.668 -12.984 -12.562 1 98.81 47 THR B CA 1
ATOM 1728 C C . THR B 1 47 ? 0.016 -12.914 -11.188 1 98.81 47 THR B C 1
ATOM 1730 O O . THR B 1 47 ? 0.671 -13.156 -10.172 1 98.81 47 THR B O 1
ATOM 1733 N N . PHE B 1 48 ? -1.214 -12.539 -11.164 1 98.81 48 PHE B N 1
ATOM 1734 C CA . PHE B 1 48 ? -2.074 -12.57 -9.992 1 98.81 48 PHE B CA 1
ATOM 1735 C C . PHE B 1 48 ? -3.307 -13.43 -10.242 1 98.81 48 PHE B C 1
ATOM 1737 O O . PHE B 1 48 ? -4.031 -13.211 -11.219 1 98.81 48 PHE B O 1
ATOM 1744 N N . ILE B 1 49 ? -3.547 -14.391 -9.414 1 98.81 49 ILE B N 1
ATOM 1745 C CA . ILE B 1 49 ? -4.723 -15.242 -9.547 1 98.81 49 ILE B CA 1
ATOM 1746 C C . ILE B 1 49 ? -5.648 -15.031 -8.352 1 98.81 49 ILE B C 1
ATOM 1748 O O . ILE B 1 49 ? -5.324 -15.43 -7.227 1 98.81 49 ILE B O 1
ATOM 1752 N N . LEU B 1 50 ? -6.719 -14.398 -8.602 1 98.81 50 LEU B N 1
ATOM 1753 C CA . LEU B 1 50 ? -7.773 -14.242 -7.609 1 98.81 50 LEU B CA 1
ATOM 1754 C C . LEU B 1 50 ? -8.602 -15.516 -7.496 1 98.81 50 LEU B C 1
ATOM 1756 O O . LEU B 1 50 ? -9.359 -15.852 -8.406 1 98.81 50 LEU B O 1
ATOM 1760 N N . LEU B 1 51 ? -8.438 -16.219 -6.422 1 98.88 51 LEU B N 1
ATOM 1761 C CA . LEU B 1 51 ? -9.133 -17.484 -6.227 1 98.88 51 LEU B CA 1
ATOM 1762 C C . LEU B 1 51 ? -10.406 -17.281 -5.406 1 98.88 51 LEU B C 1
ATOM 1764 O O . LEU B 1 51 ? -10.336 -16.906 -4.234 1 98.88 51 LEU B O 1
ATOM 1768 N N . PHE B 1 52 ? -11.492 -17.547 -6.047 1 98.69 52 PHE B N 1
ATOM 1769 C CA . PHE B 1 52 ? -12.781 -17.438 -5.375 1 98.69 52 PHE B CA 1
ATOM 1770 C C . PHE B 1 52 ? -13.352 -18.828 -5.078 1 98.69 52 PHE B C 1
ATOM 1772 O O . PHE B 1 52 ? -12.953 -19.812 -5.711 1 98.69 52 PHE B O 1
ATOM 1779 N N . ASN B 1 53 ? -14.188 -18.922 -4.035 1 98.5 53 ASN B N 1
ATOM 1780 C CA . ASN B 1 53 ? -15.055 -20.094 -3.953 1 98.5 53 ASN B CA 1
ATOM 1781 C C . ASN B 1 53 ? -16.438 -19.828 -4.555 1 98.5 53 ASN B C 1
ATOM 1783 O O . ASN B 1 53 ? -16.688 -18.719 -5.035 1 98.5 53 ASN B O 1
ATOM 1787 N N . SER B 1 54 ? -17.25 -20.844 -4.551 1 97.94 54 SER B N 1
ATOM 1788 C CA . SER B 1 54 ? -18.531 -20.734 -5.223 1 97.94 54 SER B CA 1
ATOM 1789 C C . SER B 1 54 ? -19.453 -19.766 -4.496 1 97.94 54 SER B C 1
ATOM 1791 O O . SER B 1 54 ? -20.453 -19.297 -5.059 1 97.94 54 SER B O 1
ATOM 1793 N N . ALA B 1 55 ? -19.172 -19.406 -3.271 1 97.75 55 ALA B N 1
ATOM 1794 C CA . ALA B 1 55 ? -19.969 -18.469 -2.49 1 97.75 55 ALA B CA 1
ATOM 1795 C C . ALA B 1 55 ? -19.562 -17.031 -2.793 1 97.75 55 ALA B C 1
ATOM 1797 O O . ALA B 1 55 ? -20.141 -16.078 -2.254 1 97.75 55 ALA B O 1
ATOM 1798 N N . GLY B 1 56 ? -18.531 -16.875 -3.617 1 97.12 56 GLY B N 1
ATOM 1799 C CA . GLY B 1 56 ? -18.094 -15.531 -3.977 1 97.12 56 GLY B CA 1
ATOM 1800 C C . GLY B 1 56 ? -17.047 -14.969 -3.031 1 97.12 56 GLY B C 1
ATOM 1801 O O . GLY B 1 56 ? -16.734 -13.781 -3.09 1 97.12 56 GLY B O 1
ATOM 1802 N N . GLN B 1 57 ? -16.578 -15.836 -2.125 1 98.38 57 GLN B N 1
ATOM 1803 C CA . GLN B 1 57 ? -15.516 -15.398 -1.219 1 98.38 57 GLN B CA 1
ATOM 1804 C C . GLN B 1 57 ? -14.148 -15.508 -1.882 1 98.38 57 GLN B C 1
ATOM 1806 O O . GLN B 1 57 ? -13.914 -16.406 -2.693 1 98.38 57 GLN B O 1
ATOM 1811 N N . LEU B 1 58 ? -13.281 -14.602 -1.54 1 98.69 58 LEU B N 1
ATOM 1812 C CA . LEU B 1 58 ? -11.93 -14.508 -2.082 1 98.69 58 LEU B CA 1
ATOM 1813 C C . LEU B 1 58 ? -10.922 -15.148 -1.137 1 98.69 58 LEU B C 1
ATOM 1815 O O . LEU B 1 58 ? -10.945 -14.898 0.07 1 98.69 58 LEU B O 1
ATOM 1819 N N . CYS B 1 59 ? -10.062 -15.961 -1.649 1 98.88 59 CYS B N 1
ATOM 1820 C CA . CYS B 1 59 ? -8.992 -16.562 -0.856 1 98.88 59 CYS B CA 1
ATOM 1821 C C . CYS B 1 59 ? -7.871 -15.555 -0.619 1 98.88 59 CYS B C 1
ATOM 1823 O O . CYS B 1 59 ? -7.227 -15.102 -1.567 1 98.88 59 CYS B O 1
ATOM 1825 N N . ILE B 1 60 ? -7.656 -15.18 0.606 1 98.81 60 ILE B N 1
ATOM 1826 C CA . ILE B 1 60 ? -6.504 -14.367 0.966 1 98.81 60 ILE B CA 1
ATOM 1827 C C . ILE B 1 60 ? -5.512 -15.203 1.769 1 98.81 60 ILE B C 1
ATOM 1829 O O . ILE B 1 60 ? -5.883 -16.203 2.373 1 98.81 60 ILE B O 1
ATOM 1833 N N . HIS B 1 61 ? -4.285 -14.836 1.721 1 98.75 61 HIS B N 1
ATOM 1834 C CA . HIS B 1 61 ? -3.26 -15.586 2.434 1 98.75 61 HIS B CA 1
ATOM 1835 C C . HIS B 1 61 ? -2.146 -14.672 2.932 1 98.75 61 HIS B C 1
ATOM 1837 O O . HIS B 1 61 ? -2.006 -13.539 2.453 1 98.75 61 HIS B O 1
ATOM 1843 N N . LYS B 1 62 ? -1.455 -15.109 3.936 1 98.5 62 LYS B N 1
ATOM 1844 C CA . LYS B 1 62 ? -0.366 -14.352 4.543 1 98.5 62 LYS B CA 1
ATOM 1845 C C . LYS B 1 62 ? 0.991 -14.852 4.059 1 98.5 62 LYS B C 1
ATOM 1847 O O . LYS B 1 62 ? 1.263 -16.047 4.09 1 98.5 62 LYS B O 1
ATOM 1852 N N . ARG B 1 63 ? 1.814 -13.891 3.576 1 98.06 63 ARG B N 1
ATOM 1853 C CA . ARG B 1 63 ? 3.164 -14.203 3.119 1 98.06 63 ARG B CA 1
ATOM 1854 C C . ARG B 1 63 ? 4.066 -14.57 4.293 1 98.06 63 ARG B C 1
ATOM 1856 O O . ARG B 1 63 ? 3.959 -13.992 5.371 1 98.06 63 ARG B O 1
ATOM 1863 N N . THR B 1 64 ? 4.961 -15.516 4.09 1 96.81 64 THR B N 1
ATOM 1864 C CA . THR B 1 64 ? 5.941 -15.836 5.121 1 96.81 64 THR B CA 1
ATOM 1865 C C . THR B 1 64 ? 6.918 -14.68 5.316 1 96.81 64 THR B C 1
ATOM 1867 O O . THR B 1 64 ? 7.016 -13.797 4.465 1 96.81 64 THR B O 1
ATOM 1870 N N . LEU B 1 65 ? 7.605 -14.727 6.418 1 94.31 65 LEU B N 1
ATOM 1871 C CA . LEU B 1 65 ? 8.531 -13.648 6.75 1 94.31 65 LEU B CA 1
ATOM 1872 C C . LEU B 1 65 ? 9.789 -13.727 5.895 1 94.31 65 LEU B C 1
ATOM 1874 O O . LEU B 1 65 ? 10.562 -12.766 5.828 1 94.31 65 LEU B O 1
ATOM 1878 N N . SER B 1 66 ? 9.914 -14.797 5.113 1 92.69 66 SER B N 1
ATOM 1879 C CA . SER B 1 66 ? 11.125 -15 4.324 1 92.69 66 SER B CA 1
ATOM 1880 C C . SER B 1 66 ? 10.969 -14.414 2.922 1 92.69 66 SER B C 1
ATOM 1882 O O . SER B 1 66 ? 11.938 -14.328 2.168 1 92.69 66 SER B O 1
ATOM 1884 N N . LYS B 1 67 ? 9.734 -14.031 2.613 1 94.81 67 LYS B N 1
ATOM 1885 C CA . LYS B 1 67 ? 9.539 -13.43 1.3 1 94.81 67 LYS B CA 1
ATOM 1886 C C . LYS B 1 67 ? 10.414 -12.188 1.13 1 94.81 67 LYS B C 1
ATOM 1888 O O . LYS B 1 67 ? 10.562 -11.398 2.062 1 94.81 67 LYS B O 1
ATOM 1893 N N . ALA B 1 68 ? 10.93 -12.039 -0.086 1 93.12 68 ALA B N 1
ATOM 1894 C CA . ALA B 1 68 ? 11.797 -10.898 -0.358 1 93.12 68 ALA B CA 1
ATOM 1895 C C . ALA B 1 68 ? 11.016 -9.586 -0.294 1 93.12 68 ALA B C 1
ATOM 1897 O O . ALA B 1 68 ? 11.492 -8.594 0.251 1 93.12 68 ALA B O 1
ATOM 1898 N N . LEU B 1 69 ? 9.852 -9.625 -0.899 1 94.88 69 LEU B N 1
ATOM 1899 C CA . LEU B 1 69 ? 8.992 -8.445 -0.911 1 94.88 69 LEU B CA 1
ATOM 1900 C C . LEU B 1 69 ? 7.734 -8.688 -0.082 1 94.88 69 LEU B C 1
ATOM 1902 O O . LEU B 1 69 ? 7.117 -9.75 -0.171 1 94.88 69 LEU B O 1
ATOM 1906 N N . TYR B 1 70 ? 7.453 -7.664 0.774 1 97.12 70 TYR B N 1
ATOM 1907 C CA . TYR B 1 70 ? 6.234 -7.629 1.569 1 97.12 70 TYR B CA 1
ATOM 1908 C C . TYR B 1 70 ? 6.152 -8.836 2.496 1 97.12 70 TYR B C 1
ATOM 1910 O O . TYR B 1 70 ? 5.145 -9.547 2.514 1 97.12 70 TYR B O 1
ATOM 1918 N N . PRO B 1 71 ? 7.246 -9.141 3.225 1 97.06 71 PRO B N 1
ATOM 1919 C CA . PRO B 1 71 ? 7.188 -10.242 4.184 1 97.06 71 PRO B CA 1
ATOM 1920 C C . PRO B 1 71 ? 6.109 -10.039 5.246 1 97.06 71 PRO B C 1
ATOM 1922 O O . PRO B 1 71 ? 5.973 -8.945 5.793 1 97.06 71 PRO B O 1
ATOM 1925 N N . GLY B 1 72 ? 5.266 -11.07 5.438 1 97.38 72 GLY B N 1
ATOM 1926 C CA . GLY B 1 72 ? 4.258 -11.023 6.48 1 97.38 72 GLY B CA 1
ATOM 1927 C C . GLY B 1 72 ? 2.994 -10.289 6.059 1 97.38 72 GLY B C 1
ATOM 1928 O O . GLY B 1 72 ? 2.068 -10.133 6.859 1 97.38 72 GLY B O 1
ATOM 1929 N N . TYR B 1 73 ? 2.928 -9.828 4.859 1 98.38 73 TYR B N 1
ATOM 1930 C CA . TYR B 1 73 ? 1.763 -9.117 4.344 1 98.38 73 TYR B CA 1
ATOM 1931 C C . TYR B 1 73 ? 0.661 -10.094 3.945 1 98.38 73 TYR B C 1
ATOM 1933 O O . TYR B 1 73 ? 0.939 -11.234 3.57 1 98.38 73 TYR B O 1
ATOM 1941 N N . TRP B 1 74 ? -0.542 -9.656 4.031 1 98.56 74 TRP B N 1
ATOM 1942 C CA . TRP B 1 74 ? -1.652 -10.359 3.402 1 98.56 74 TRP B CA 1
ATOM 1943 C C . TRP B 1 74 ? -1.636 -10.164 1.891 1 98.56 74 TRP B C 1
ATOM 1945 O O . TRP B 1 74 ? -1.35 -9.062 1.405 1 98.56 74 TRP B O 1
ATOM 1955 N N . ASP B 1 75 ? -1.902 -11.18 1.21 1 98.69 75 ASP B N 1
ATOM 1956 C CA . ASP B 1 75 ? -1.98 -11.18 -0.248 1 98.69 75 ASP B CA 1
ATOM 1957 C C . ASP B 1 75 ? -3.348 -11.664 -0.727 1 98.69 75 ASP B C 1
ATOM 1959 O O . ASP B 1 75 ? -3.855 -12.68 -0.247 1 98.69 75 ASP B O 1
ATOM 1963 N N . VAL B 1 76 ? -3.934 -10.914 -1.672 1 98.56 76 VAL B N 1
ATOM 1964 C CA . VAL B 1 76 ? -5.297 -11.25 -2.078 1 98.56 76 VAL B CA 1
ATOM 1965 C C . VAL B 1 76 ? -5.262 -12.172 -3.291 1 98.56 76 VAL B C 1
ATOM 1967 O O . VAL B 1 76 ? -6.309 -12.609 -3.777 1 98.56 76 VAL B O 1
ATOM 1970 N N . ALA B 1 77 ? -4.07 -12.445 -3.762 1 98.81 77 ALA B N 1
ATOM 1971 C CA . ALA B 1 77 ? -3.926 -13.281 -4.953 1 98.81 77 ALA B CA 1
ATOM 1972 C C . ALA B 1 77 ? -2.727 -14.211 -4.828 1 98.81 77 ALA B C 1
ATOM 1974 O O . ALA B 1 77 ? -1.679 -13.82 -4.309 1 9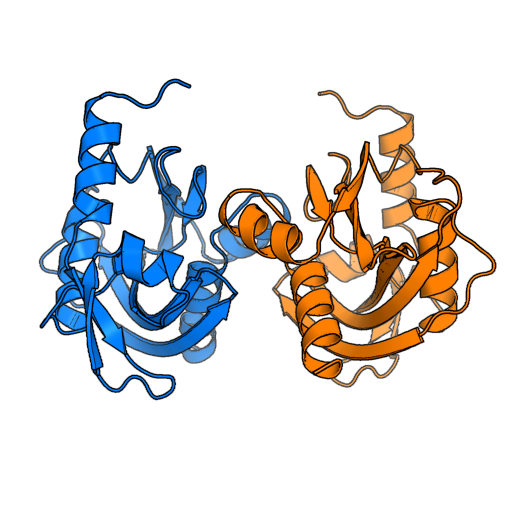8.81 77 ALA B O 1
ATOM 1975 N N . ALA B 1 78 ? -2.936 -15.445 -5.262 1 98.69 78 ALA B N 1
ATOM 1976 C CA . ALA B 1 78 ? -1.751 -16.234 -5.59 1 98.69 78 ALA B CA 1
ATOM 1977 C C . ALA B 1 78 ? -1.018 -15.656 -6.793 1 98.69 78 ALA B C 1
ATOM 1979 O O . ALA B 1 78 ? -1.604 -14.914 -7.586 1 98.69 78 ALA B O 1
ATOM 1980 N N . GLY B 1 79 ? 0.233 -15.914 -6.844 1 97.94 79 GLY B N 1
ATOM 1981 C CA . GLY B 1 79 ? 0.943 -15.352 -7.98 1 97.94 79 GLY B CA 1
ATOM 1982 C C . GLY B 1 79 ? 2.451 -15.391 -7.82 1 97.94 79 GLY B C 1
ATOM 1983 O O . GLY B 1 79 ? 2.963 -15.906 -6.828 1 97.94 79 GLY B O 1
ATOM 1984 N N . GLY B 1 80 ? 3.107 -14.844 -8.844 1 97.62 80 GLY B N 1
ATOM 1985 C CA . GLY B 1 80 ? 4.559 -14.781 -8.875 1 97.62 80 GLY B CA 1
ATOM 1986 C C . GLY B 1 80 ? 5.109 -14.336 -10.211 1 97.62 80 GLY B C 1
ATOM 1987 O O . GLY B 1 80 ? 4.348 -13.961 -11.109 1 97.62 80 GLY B O 1
ATOM 1988 N N . MET B 1 81 ? 6.348 -14.344 -10.242 1 98.12 81 MET B N 1
ATOM 1989 C CA . MET B 1 81 ? 7.035 -13.906 -11.461 1 98.12 81 MET B CA 1
ATOM 1990 C C . MET B 1 81 ? 6.844 -14.922 -12.578 1 98.12 81 MET B C 1
ATOM 1992 O O . MET B 1 81 ? 6.801 -16.125 -12.328 1 98.12 81 MET B O 1
ATOM 1996 N N . VAL B 1 82 ? 6.703 -14.391 -13.766 1 98.69 82 VAL B N 1
ATOM 1997 C CA . VAL B 1 82 ? 6.676 -15.242 -14.945 1 98.69 82 VAL B CA 1
ATOM 1998 C C . VAL B 1 82 ? 8.086 -15.727 -15.266 1 98.69 82 VAL B C 1
ATOM 2000 O O . VAL B 1 82 ? 9 -14.914 -15.438 1 98.69 82 VAL B O 1
ATOM 2003 N N . ALA B 1 83 ? 8.25 -16.984 -15.367 1 98.25 83 ALA B N 1
ATOM 2004 C CA . ALA B 1 83 ? 9.562 -17.578 -15.641 1 98.25 83 ALA B CA 1
ATOM 2005 C C . ALA B 1 83 ? 9.977 -17.328 -17.094 1 98.25 83 ALA B C 1
ATOM 2007 O O . ALA B 1 83 ? 9.141 -17.031 -17.938 1 98.25 83 ALA B O 1
ATOM 2008 N N . ALA B 1 84 ? 11.258 -17.531 -17.312 1 97.56 84 ALA B N 1
ATOM 2009 C CA . ALA B 1 84 ? 11.797 -17.406 -18.672 1 97.56 84 ALA B CA 1
ATOM 2010 C C . ALA B 1 84 ? 11.07 -18.344 -19.625 1 97.56 84 ALA B C 1
ATOM 2012 O O . ALA B 1 84 ? 10.93 -19.531 -19.359 1 97.56 84 ALA B O 1
ATOM 2013 N N . GLY B 1 85 ? 10.555 -17.75 -20.75 1 96.44 85 GLY B N 1
ATOM 2014 C CA . GLY B 1 85 ? 9.922 -18.547 -21.797 1 96.44 85 GLY B CA 1
ATOM 2015 C C . GLY B 1 85 ? 8.5 -18.953 -21.469 1 96.44 85 GLY B C 1
ATOM 2016 O O . GLY B 1 85 ? 7.852 -19.656 -22.234 1 96.44 85 GLY B O 1
ATOM 2017 N N . GLU B 1 86 ? 8.062 -18.531 -20.375 1 97.25 86 GLU B N 1
ATOM 2018 C CA . GLU B 1 86 ? 6.742 -18.922 -19.875 1 97.25 86 GLU B CA 1
ATOM 2019 C C . GLU B 1 86 ? 5.691 -17.875 -20.25 1 97.25 86 GLU B C 1
ATOM 2021 O O . GLU B 1 86 ? 5.938 -16.672 -20.156 1 97.25 86 GLU B O 1
ATOM 2026 N N . ALA B 1 87 ? 4.555 -18.406 -20.719 1 97.69 87 ALA B N 1
ATOM 2027 C CA . ALA B 1 87 ? 3.434 -17.5 -20.953 1 97.69 87 ALA B CA 1
ATOM 2028 C C . ALA B 1 87 ? 2.764 -17.094 -19.641 1 97.69 87 ALA B C 1
ATOM 2030 O O . ALA B 1 87 ? 2.877 -17.812 -18.641 1 97.69 87 ALA B O 1
ATOM 2031 N N . TYR B 1 88 ? 1.997 -15.977 -19.641 1 98.5 88 TYR B N 1
ATOM 2032 C CA . TYR B 1 88 ? 1.284 -15.508 -18.453 1 98.5 88 TYR B CA 1
ATOM 2033 C C . TYR B 1 88 ? 0.361 -16.594 -17.906 1 98.5 88 TYR B C 1
ATOM 2035 O O . TYR B 1 88 ? 0.351 -16.859 -16.703 1 98.5 88 TYR B O 1
ATOM 2043 N N . ALA B 1 89 ? -0.356 -17.219 -18.812 1 98.12 89 ALA B N 1
ATOM 2044 C CA . ALA B 1 89 ? -1.345 -18.203 -18.391 1 98.12 89 ALA B CA 1
ATOM 2045 C C . ALA B 1 89 ? -0.671 -19.406 -17.75 1 98.12 89 ALA B C 1
ATOM 2047 O O . ALA B 1 89 ? -1.18 -19.969 -16.766 1 98.12 89 ALA B O 1
ATOM 2048 N N . GLU B 1 90 ? 0.399 -19.844 -18.281 1 98.19 90 GLU B N 1
ATOM 2049 C CA . GLU B 1 90 ? 1.159 -20.953 -17.719 1 98.19 90 GLU B CA 1
ATOM 2050 C C . GLU B 1 90 ? 1.69 -20.625 -16.328 1 98.19 90 GLU B C 1
ATOM 2052 O O . GLU B 1 90 ? 1.624 -21.438 -15.414 1 98.19 90 GLU B O 1
ATOM 2057 N N . SER B 1 91 ? 2.225 -19.453 -16.25 1 98.5 91 SER B N 1
ATOM 2058 C CA . SER B 1 91 ? 2.717 -18.984 -14.953 1 98.5 91 SER B CA 1
ATOM 2059 C C . SER B 1 91 ? 1.603 -18.953 -13.914 1 98.5 91 SER B C 1
ATOM 2061 O O . SER B 1 91 ? 1.793 -19.391 -12.773 1 98.5 91 SER B O 1
ATOM 2063 N N . ALA B 1 92 ? 0.449 -18.453 -14.312 1 98.69 92 ALA B N 1
ATOM 2064 C CA . ALA B 1 92 ? -0.694 -18.344 -13.414 1 98.69 92 ALA B CA 1
ATOM 2065 C C . ALA B 1 92 ? -1.087 -19.719 -12.875 1 98.69 92 ALA B C 1
ATOM 2067 O O . ALA B 1 92 ? -1.271 -19.891 -11.664 1 98.69 92 ALA B O 1
ATOM 2068 N N . ALA B 1 93 ? -1.168 -20.672 -13.773 1 98.62 93 ALA B N 1
ATOM 2069 C CA . ALA B 1 93 ? -1.541 -22.031 -13.375 1 98.62 93 ALA B CA 1
ATOM 2070 C C . ALA B 1 93 ? -0.488 -22.641 -12.453 1 98.62 93 ALA B C 1
ATOM 2072 O O . ALA B 1 93 ? -0.824 -23.281 -11.453 1 98.62 93 ALA B O 1
ATOM 2073 N N . ARG B 1 94 ? 0.75 -22.453 -12.789 1 98.25 94 ARG B N 1
ATOM 2074 C CA . ARG B 1 94 ? 1.849 -23.016 -12 1 98.25 94 ARG B CA 1
ATOM 2075 C C . ARG B 1 94 ? 1.871 -22.406 -10.594 1 98.25 94 ARG B C 1
ATOM 2077 O O . ARG B 1 94 ? 1.957 -23.141 -9.609 1 98.25 94 ARG B O 1
ATOM 2084 N N . GLU B 1 95 ? 1.813 -21.078 -10.508 1 98.38 95 GLU B N 1
ATOM 2085 C CA . GLU B 1 95 ? 1.877 -20.406 -9.227 1 98.38 95 GLU B CA 1
ATOM 2086 C C . GLU B 1 95 ? 0.694 -20.781 -8.336 1 98.38 95 GLU B C 1
ATOM 2088 O O . GLU B 1 95 ? 0.85 -20.969 -7.129 1 98.38 95 GLU B O 1
ATOM 2093 N N . LEU B 1 96 ? -0.498 -20.844 -8.914 1 98.81 96 LEU B N 1
ATOM 2094 C CA . LEU B 1 96 ? -1.686 -21.234 -8.164 1 98.81 96 LEU B CA 1
ATOM 2095 C C . LEU B 1 96 ? -1.514 -22.625 -7.566 1 98.81 96 LEU B C 1
ATOM 2097 O O . LEU B 1 96 ? -1.83 -22.844 -6.395 1 98.81 96 LEU B O 1
ATOM 2101 N N . ALA B 1 97 ? -0.998 -23.547 -8.344 1 98.69 97 ALA B N 1
ATOM 2102 C CA . ALA B 1 97 ? -0.735 -24.906 -7.883 1 98.69 97 ALA B CA 1
ATOM 2103 C C . ALA B 1 97 ? 0.326 -24.922 -6.789 1 98.69 97 ALA B C 1
ATOM 2105 O O . ALA B 1 97 ? 0.167 -25.609 -5.77 1 98.69 97 ALA B O 1
ATOM 2106 N N . GLU B 1 98 ? 1.429 -24.156 -6.977 1 98.06 98 GLU B N 1
ATOM 2107 C CA . GLU B 1 98 ? 2.537 -24.125 -6.027 1 98.06 98 GLU B CA 1
ATOM 2108 C C . GLU B 1 98 ? 2.107 -23.531 -4.691 1 98.06 98 GLU B C 1
ATOM 2110 O O . GLU B 1 98 ? 2.305 -24.141 -3.639 1 98.06 98 GLU B O 1
ATOM 2115 N N . GLU B 1 99 ? 1.478 -22.375 -4.695 1 98.38 99 GLU B N 1
ATOM 2116 C CA . GLU B 1 99 ? 1.229 -21.625 -3.465 1 98.38 99 GLU B CA 1
ATOM 2117 C C . GLU B 1 99 ? 0.015 -22.188 -2.723 1 98.38 99 GLU B C 1
ATOM 2119 O O . GLU B 1 99 ? 0.014 -22.25 -1.492 1 98.38 99 GLU B O 1
ATOM 2124 N N . LEU B 1 100 ? -1.07 -22.625 -3.51 1 98.69 100 LEU B N 1
ATOM 2125 C CA . LEU B 1 100 ? -2.336 -22.922 -2.848 1 98.69 100 LEU B CA 1
ATOM 2126 C C . LEU B 1 100 ? -2.764 -24.359 -3.115 1 98.69 100 LEU B C 1
ATOM 2128 O O . LEU B 1 100 ? -3.777 -24.812 -2.584 1 98.69 100 LEU B O 1
ATOM 2132 N N . GLY B 1 101 ? -2.062 -25.109 -3.994 1 98.62 101 GLY B N 1
ATOM 2133 C CA . GLY B 1 101 ? -2.367 -26.5 -4.277 1 98.62 101 GLY B CA 1
ATOM 2134 C C . GLY B 1 101 ? -3.588 -26.672 -5.164 1 98.62 101 GLY B C 1
ATOM 2135 O O . GLY B 1 101 ? -4.273 -27.688 -5.09 1 98.62 101 GLY B O 1
ATOM 2136 N N . VAL B 1 102 ? -3.885 -25.656 -5.93 1 98.62 102 VAL B N 1
ATOM 2137 C CA . VAL B 1 102 ? -5.066 -25.703 -6.781 1 98.62 102 VAL B CA 1
ATOM 2138 C C . VAL B 1 102 ? -4.648 -25.859 -8.242 1 98.62 102 VAL B C 1
ATOM 2140 O O . VAL B 1 102 ? -3.906 -25.031 -8.773 1 98.62 102 VAL B O 1
ATOM 2143 N N . SER B 1 103 ? -5.082 -26.922 -8.844 1 97.88 103 SER B N 1
ATOM 2144 C CA . SER B 1 103 ? -4.777 -27.219 -10.242 1 97.88 103 SER B CA 1
ATOM 2145 C C . SER B 1 103 ? -6.016 -27.703 -10.992 1 97.88 103 SER B C 1
ATOM 2147 O O . SER B 1 103 ? -7.027 -28.047 -10.367 1 97.88 103 SER B O 1
ATOM 2149 N N . GLY B 1 104 ? -5.922 -27.656 -12.305 1 95.56 104 GLY B N 1
ATOM 2150 C CA . GLY B 1 104 ? -6.992 -28.203 -13.125 1 95.56 104 GLY B CA 1
ATOM 2151 C C . GLY B 1 104 ? -8.227 -27.312 -13.164 1 95.56 104 GLY B C 1
ATOM 2152 O O . GLY B 1 104 ? -9.336 -27.797 -13.391 1 95.56 104 GLY B O 1
ATOM 2153 N N . VAL B 1 105 ? -8.078 -26.094 -12.844 1 97.25 105 VAL B N 1
ATOM 2154 C CA . VAL B 1 105 ? -9.211 -25.172 -12.883 1 97.25 105 VAL B CA 1
ATOM 2155 C C . VAL B 1 105 ? -9.07 -24.234 -14.0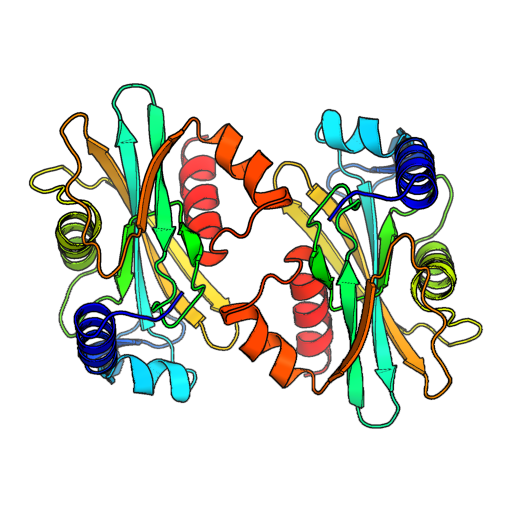7 1 97.25 105 VAL B C 1
ATOM 2157 O O . VAL B 1 105 ? -7.953 -23.953 -14.523 1 97.25 105 VAL B O 1
ATOM 2160 N N . ALA B 1 106 ? -10.188 -23.781 -14.57 1 97.69 106 ALA B N 1
ATOM 2161 C CA . ALA B 1 106 ? -10.18 -22.781 -15.633 1 97.69 106 ALA B CA 1
ATOM 2162 C C . ALA B 1 106 ? -9.766 -21.406 -15.094 1 97.69 106 ALA B C 1
ATOM 2164 O O . ALA B 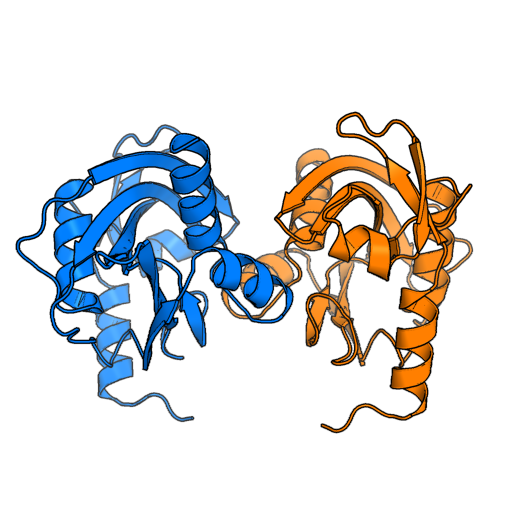1 106 ? -10.289 -20.953 -14.07 1 97.69 106 ALA B O 1
ATOM 2165 N N . LEU B 1 107 ? -8.828 -20.812 -15.742 1 98.31 107 LEU B N 1
ATOM 2166 C CA . LEU B 1 107 ? -8.414 -19.453 -15.406 1 98.31 107 LEU B CA 1
ATOM 2167 C C . LEU B 1 107 ? -9.109 -18.438 -16.297 1 98.31 107 LEU B C 1
ATOM 2169 O O . LEU B 1 107 ? -9.086 -18.562 -17.516 1 98.31 107 LEU B O 1
ATOM 2173 N N . ARG B 1 108 ? -9.773 -17.5 -15.688 1 97.81 108 ARG B N 1
ATOM 2174 C CA . ARG B 1 108 ? -10.375 -16.391 -16.422 1 97.81 108 ARG B CA 1
ATOM 2175 C C . ARG B 1 108 ? -9.453 -15.172 -16.422 1 97.81 108 ARG B C 1
ATOM 2177 O O . ARG B 1 108 ? -9.102 -14.648 -15.359 1 97.81 108 ARG B O 1
ATOM 2184 N N . ALA B 1 109 ? -9.156 -14.711 -17.609 1 97.75 109 ALA B N 1
ATOM 2185 C CA . ALA B 1 109 ? -8.305 -13.531 -17.734 1 97.75 109 ALA B CA 1
ATOM 2186 C C . ALA B 1 109 ? -9.109 -12.25 -17.531 1 97.75 109 ALA B C 1
ATOM 2188 O O . ALA B 1 109 ? -10.234 -12.133 -18.031 1 97.75 109 ALA B O 1
ATOM 2189 N N . HIS B 1 110 ? -8.594 -11.25 -16.875 1 96.69 110 HIS B N 1
ATOM 2190 C CA . HIS B 1 110 ? -9.281 -9.992 -16.625 1 96.69 110 HIS B CA 1
ATOM 2191 C C . HIS B 1 110 ? -8.547 -8.828 -17.297 1 96.69 110 HIS B C 1
ATOM 2193 O O . HIS B 1 110 ? -9.102 -8.164 -18.172 1 96.69 110 HIS B O 1
ATOM 2199 N N . ASP B 1 111 ? -7.371 -8.43 -16.75 1 94 111 ASP B N 1
ATOM 2200 C CA . ASP B 1 111 ? -6.656 -7.23 -17.156 1 94 111 ASP B CA 1
ATOM 2201 C C . ASP B 1 111 ? -5.145 -7.438 -17.094 1 94 111 ASP B C 1
ATOM 2203 O O . ASP B 1 111 ? -4.672 -8.422 -16.516 1 94 111 ASP B O 1
ATOM 2207 N N . ARG B 1 112 ? -4.465 -6.641 -17.859 1 96.88 112 ARG B N 1
ATOM 2208 C CA . ARG B 1 112 ? -3.025 -6.453 -17.719 1 96.88 112 ARG B CA 1
ATOM 2209 C C . ARG B 1 112 ? -2.691 -5.004 -17.391 1 96.88 112 ARG B C 1
ATOM 2211 O O . ARG B 1 112 ? -3.299 -4.078 -17.938 1 96.88 112 ARG B O 1
ATOM 2218 N N . PHE B 1 113 ? -1.771 -4.805 -16.469 1 96.88 113 PHE B N 1
ATOM 2219 C CA . PHE B 1 113 ? -1.41 -3.441 -16.094 1 96.88 113 PHE B CA 1
ATOM 2220 C C . PHE B 1 113 ? 0.053 -3.365 -15.672 1 96.88 113 PHE B C 1
ATOM 2222 O O . PHE B 1 113 ? 0.661 -4.383 -15.336 1 96.88 113 PHE B O 1
ATOM 2229 N N . PHE B 1 114 ? 0.594 -2.197 -15.875 1 97.5 114 PHE B N 1
ATOM 2230 C CA . PHE B 1 114 ? 1.964 -1.93 -15.453 1 97.5 114 PHE B CA 1
ATOM 2231 C C . PHE B 1 114 ? 1.995 -1.374 -14.031 1 97.5 114 PHE B C 1
ATOM 2233 O O . PHE B 1 114 ? 1.449 -0.301 -13.766 1 97.5 114 PHE B O 1
ATOM 2240 N N . PHE B 1 115 ? 2.484 -2.17 -13.047 1 95.56 115 PHE B N 1
ATOM 2241 C CA . PHE B 1 115 ? 2.723 -1.746 -11.672 1 95.56 115 PHE B CA 1
ATOM 2242 C C . PHE B 1 115 ? 4.145 -1.226 -11.508 1 95.56 115 PHE B C 1
ATOM 2244 O O . PHE B 1 115 ? 5.094 -2.01 -11.438 1 95.56 115 PHE B O 1
ATOM 2251 N N . ASP B 1 116 ? 4.25 0.119 -11.336 1 93.44 116 ASP B N 1
ATOM 2252 C CA . ASP B 1 116 ? 5.562 0.758 -11.414 1 93.44 116 ASP B CA 1
ATOM 2253 C C . ASP B 1 116 ? 5.918 1.435 -10.094 1 93.44 116 ASP B C 1
ATOM 2255 O O . ASP B 1 116 ? 5.688 2.633 -9.922 1 93.44 116 ASP B O 1
ATOM 2259 N N . VAL B 1 117 ? 6.457 0.67 -9.219 1 88.25 117 VAL B N 1
ATOM 2260 C CA . VAL B 1 117 ? 7.004 1.158 -7.953 1 88.25 117 VAL B CA 1
ATOM 2261 C C . VAL B 1 117 ? 8.492 0.833 -7.875 1 88.25 117 VAL B C 1
ATOM 2263 O O . VAL B 1 117 ? 8.906 -0.28 -8.203 1 88.25 117 VAL B O 1
ATOM 2266 N N . PRO B 1 118 ? 9.273 1.803 -7.43 1 85.94 118 PRO B N 1
ATOM 2267 C CA . PRO B 1 118 ? 10.703 1.493 -7.332 1 85.94 118 PRO B CA 1
ATOM 2268 C C . PRO B 1 118 ? 10.977 0.217 -6.539 1 85.94 118 PRO B C 1
ATOM 2270 O O . PRO B 1 118 ? 10.453 0.047 -5.434 1 85.94 118 PRO B O 1
ATOM 2273 N N . GLY B 1 119 ? 11.672 -0.681 -7.172 1 87.62 119 GLY B N 1
ATOM 2274 C CA . GLY B 1 119 ? 11.992 -1.953 -6.547 1 87.62 119 GLY B CA 1
ATOM 2275 C C . GLY B 1 119 ? 10.992 -3.047 -6.863 1 87.62 119 GLY B C 1
ATOM 2276 O O . GLY B 1 119 ? 11.188 -4.203 -6.484 1 87.62 119 GLY B O 1
ATOM 2277 N N . ASN B 1 120 ? 9.898 -2.686 -7.453 1 93.19 120 ASN B N 1
ATOM 2278 C CA . ASN B 1 120 ? 8.828 -3.609 -7.832 1 93.19 120 ASN B CA 1
ATOM 2279 C C . ASN B 1 120 ? 8.133 -3.164 -9.117 1 93.19 120 ASN B C 1
ATOM 2281 O O . ASN B 1 120 ? 6.965 -2.773 -9.086 1 93.19 120 ASN B O 1
ATOM 2285 N N . ARG B 1 121 ? 8.883 -3.232 -10.219 1 95.62 121 ARG B N 1
ATOM 2286 C CA . ARG B 1 121 ? 8.375 -2.842 -11.531 1 95.62 121 ARG B CA 1
ATOM 2287 C C . ARG B 1 121 ? 7.914 -4.059 -12.32 1 95.62 121 ARG B C 1
ATOM 2289 O O . ARG B 1 121 ? 8.727 -4.887 -12.727 1 95.62 121 ARG B O 1
ATOM 2296 N N . LEU B 1 122 ? 6.566 -4.152 -12.492 1 97.81 122 LEU B N 1
ATOM 2297 C CA . LEU B 1 122 ? 6.004 -5.398 -13 1 97.81 122 LEU B CA 1
ATOM 2298 C C . LEU B 1 122 ? 4.91 -5.113 -14.031 1 97.81 122 LEU B C 1
ATOM 2300 O O . LEU B 1 122 ? 4.039 -4.273 -13.797 1 97.81 122 LEU B O 1
ATOM 2304 N N . TRP B 1 123 ? 5.008 -5.781 -15.188 1 98.62 123 TRP B N 1
ATOM 2305 C CA . TRP B 1 123 ? 3.797 -6.008 -15.969 1 98.62 123 TRP B CA 1
ATOM 2306 C C . TRP B 1 123 ? 2.996 -7.176 -15.398 1 98.62 123 TRP B C 1
ATOM 2308 O O . TRP B 1 123 ? 3.512 -8.289 -15.266 1 98.62 123 TRP B O 1
ATOM 2318 N N . CYS B 1 124 ? 1.762 -6.883 -15.023 1 98.56 124 CYS B N 1
ATOM 2319 C CA . CYS B 1 124 ? 0.943 -7.832 -14.273 1 98.56 124 CYS B CA 1
ATOM 2320 C C . CYS B 1 124 ? -0.224 -8.328 -15.125 1 98.56 124 CYS B C 1
ATOM 2322 O O . CYS B 1 124 ? -0.913 -7.531 -15.766 1 98.56 124 CYS B O 1
ATOM 232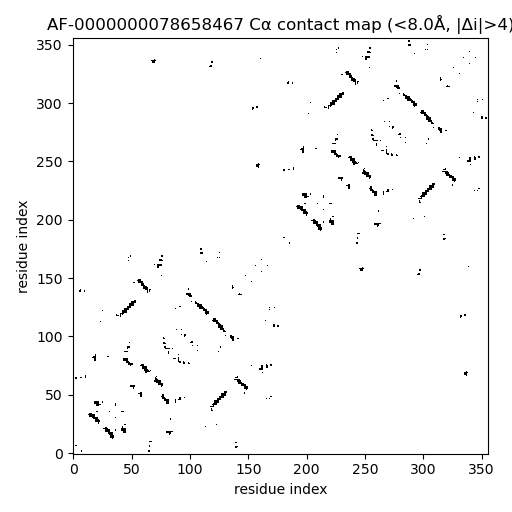4 N N . ALA B 1 125 ? -0.429 -9.602 -15.195 1 98.69 125 ALA B N 1
ATOM 2325 C CA . ALA B 1 125 ? -1.658 -10.18 -15.734 1 98.69 125 ALA B CA 1
ATOM 2326 C C . ALA B 1 125 ? -2.537 -10.727 -14.609 1 98.69 125 ALA B C 1
ATOM 2328 O O . ALA B 1 125 ? -2.059 -11.453 -13.734 1 98.69 125 ALA B O 1
ATOM 2329 N N . VAL B 1 126 ? -3.82 -10.367 -14.672 1 98.69 126 VAL B N 1
ATOM 2330 C CA . VAL B 1 126 ? -4.742 -10.75 -13.602 1 98.69 126 VAL B CA 1
ATOM 2331 C C . VAL B 1 126 ? -5.672 -11.852 -14.094 1 98.69 126 VAL B C 1
ATOM 2333 O O . VAL B 1 126 ? -6.27 -11.742 -15.172 1 98.69 126 VAL B O 1
ATOM 2336 N N . PHE B 1 127 ? -5.758 -12.906 -13.32 1 98.56 127 PHE B N 1
ATOM 2337 C CA . PHE B 1 127 ? -6.652 -14.031 -13.562 1 98.56 127 PHE B CA 1
ATOM 2338 C C . PHE B 1 127 ? -7.547 -14.281 -12.352 1 98.56 127 PHE B C 1
ATOM 2340 O O . PHE B 1 127 ? -7.273 -13.789 -11.258 1 98.56 127 PHE B O 1
ATOM 2347 N N . SER B 1 128 ? -8.594 -14.984 -12.586 1 98.56 128 SER B N 1
ATOM 2348 C CA . SER B 1 128 ? -9.391 -15.516 -11.484 1 98.56 128 SER B CA 1
ATOM 2349 C C . SER B 1 128 ? -9.758 -16.969 -11.719 1 98.56 128 SER B C 1
ATOM 2351 O O . SER B 1 128 ? -9.672 -17.469 -12.852 1 98.56 128 SER B O 1
ATOM 2353 N N . ALA B 1 129 ? -10.07 -17.656 -10.703 1 98.62 129 ALA B N 1
ATOM 2354 C CA . ALA B 1 129 ? -10.539 -19.047 -10.711 1 98.62 129 ALA B CA 1
ATOM 2355 C C . ALA B 1 129 ? -11.516 -19.312 -9.57 1 98.62 129 ALA B C 1
ATOM 2357 O O . ALA B 1 129 ? -11.594 -18.531 -8.625 1 98.62 129 ALA B O 1
ATOM 2358 N N . VAL B 1 130 ? -12.281 -20.391 -9.727 1 98.56 130 VAL B N 1
ATOM 2359 C CA . VAL B 1 130 ? -13.203 -20.812 -8.688 1 98.56 130 VAL B CA 1
ATOM 2360 C C . VAL B 1 130 ? -12.797 -22.203 -8.164 1 98.56 130 VAL B C 1
ATOM 2362 O O . VAL B 1 130 ? -12.492 -23.094 -8.953 1 98.56 130 VAL B O 1
ATOM 2365 N N . TRP B 1 131 ? -12.758 -22.359 -6.859 1 98.5 131 TRP B N 1
ATOM 2366 C CA . TRP B 1 131 ? -12.328 -23.609 -6.246 1 98.5 131 TRP B CA 1
ATOM 2367 C C . TRP B 1 131 ? -13.031 -23.828 -4.914 1 98.5 131 TRP B C 1
ATOM 2369 O O . TRP B 1 131 ? -13.055 -22.938 -4.059 1 98.5 131 TRP B O 1
ATOM 2379 N N . ASP B 1 132 ? -13.594 -25.016 -4.711 1 98.31 132 ASP B N 1
ATOM 2380 C CA . ASP B 1 132 ? -14.289 -25.359 -3.473 1 98.31 132 ASP B CA 1
ATOM 2381 C C . ASP B 1 132 ? -13.578 -26.5 -2.748 1 98.31 132 ASP B C 1
ATOM 2383 O O . ASP B 1 132 ? -14.055 -26.969 -1.715 1 98.31 132 ASP B O 1
ATOM 2387 N N . GLY B 1 133 ? -12.477 -26.969 -3.305 1 97.44 133 GLY B N 1
ATOM 2388 C CA . GLY B 1 133 ? -11.75 -28.078 -2.697 1 97.44 133 GLY B CA 1
ATOM 2389 C C . GLY B 1 133 ? -10.766 -27.625 -1.63 1 97.44 133 GLY B C 1
ATOM 2390 O O . GLY B 1 133 ? -10.734 -26.453 -1.268 1 97.44 133 GLY B O 1
ATOM 2391 N N . PRO B 1 134 ? -10.047 -28.562 -1.074 1 97.75 134 PRO B N 1
ATOM 2392 C CA . PRO B 1 134 ? -9.055 -28.219 -0.052 1 97.75 134 PRO B CA 1
ATOM 2393 C C . PRO B 1 134 ? -7.852 -27.469 -0.624 1 97.75 134 PRO B C 1
ATOM 2395 O O . PRO B 1 134 ? -7.449 -27.719 -1.763 1 97.75 134 PRO B O 1
ATOM 2398 N N . LEU B 1 135 ? -7.344 -26.594 0.179 1 98.56 135 LEU B N 1
ATOM 2399 C CA . LEU B 1 135 ? -6.094 -25.938 -0.173 1 98.56 135 LEU B CA 1
ATOM 2400 C C . LEU B 1 135 ? -4.895 -26.734 0.332 1 98.56 135 LEU B C 1
ATOM 2402 O O . LEU B 1 135 ? -4.969 -27.391 1.373 1 98.56 135 LEU B O 1
ATOM 2406 N N . GLN B 1 136 ? -3.891 -26.719 -0.408 1 98.38 136 GLN B N 1
ATOM 2407 C CA . GLN B 1 136 ? -2.586 -27.188 0.038 1 98.38 136 GLN B CA 1
ATOM 2408 C C . GLN B 1 136 ? -1.533 -26.094 -0.055 1 98.38 136 GLN B C 1
ATOM 2410 O O . GLN B 1 136 ? -0.923 -25.891 -1.108 1 98.38 136 GLN B O 1
ATOM 2415 N N . LEU B 1 137 ? -1.289 -25.484 1.062 1 98.5 137 LEU B N 1
ATOM 2416 C CA . LEU B 1 137 ? -0.393 -24.328 1.087 1 98.5 137 LEU B CA 1
ATOM 2417 C C . LEU B 1 137 ? 1.063 -24.781 0.997 1 98.5 137 LEU B C 1
ATOM 2419 O O . LEU B 1 137 ? 1.452 -25.781 1.607 1 98.5 137 LEU B O 1
ATOM 2423 N N . GLN B 1 138 ? 1.849 -24.047 0.284 1 97.5 138 GLN B N 1
ATOM 2424 C CA . GLN B 1 138 ? 3.301 -24.172 0.366 1 97.5 138 GLN B CA 1
ATOM 2425 C C . GLN B 1 138 ? 3.846 -23.406 1.577 1 97.5 138 GLN B C 1
ATOM 2427 O O . GLN B 1 138 ? 3.932 -22.188 1.563 1 97.5 138 GLN B O 1
ATOM 2432 N N . PRO B 1 139 ? 4.266 -24.109 2.598 1 95.88 139 PRO B N 1
ATOM 2433 C CA . PRO B 1 139 ? 4.586 -23.453 3.871 1 95.88 139 PRO B CA 1
ATOM 2434 C C . PRO B 1 139 ? 5.75 -22.469 3.756 1 95.88 139 PRO B C 1
ATOM 2436 O O . PRO B 1 139 ? 5.855 -21.531 4.547 1 95.88 139 PRO B O 1
ATOM 2439 N N . GLU B 1 140 ? 6.59 -22.641 2.738 1 95.5 140 GLU B N 1
ATOM 2440 C CA . GLU B 1 140 ? 7.746 -21.766 2.547 1 95.5 140 GLU B CA 1
ATOM 2441 C C . GLU B 1 140 ? 7.32 -20.391 2.047 1 95.5 140 GLU B C 1
ATOM 2443 O O . GLU B 1 140 ? 8.07 -19.422 2.172 1 95.5 140 GLU B O 1
ATOM 2448 N N . GLU B 1 141 ? 6.074 -20.312 1.52 1 96.69 141 GLU B N 1
ATOM 2449 C CA . GLU B 1 141 ? 5.668 -19.062 0.888 1 96.69 141 GLU B CA 1
ATOM 2450 C C . GLU B 1 141 ? 4.418 -18.484 1.552 1 96.69 141 GLU B C 1
ATOM 2452 O O . GLU B 1 141 ? 4.219 -17.281 1.564 1 96.69 141 GLU B O 1
ATOM 2457 N N . VAL B 1 142 ? 3.598 -19.406 2.027 1 97.75 142 VAL B N 1
ATOM 2458 C CA . VAL B 1 142 ? 2.293 -19.016 2.549 1 97.75 142 VAL B CA 1
ATOM 2459 C C . VAL B 1 142 ? 2.115 -19.562 3.965 1 97.75 142 VAL B C 1
ATOM 2461 O O . VAL B 1 142 ? 2.158 -20.766 4.18 1 97.75 142 VAL B O 1
ATOM 2464 N N . SER B 1 143 ? 1.882 -18.641 4.914 1 97.38 143 SER B N 1
ATOM 2465 C CA . SER B 1 143 ? 1.805 -19.062 6.309 1 97.38 143 SER B CA 1
ATOM 2466 C C . SER B 1 143 ? 0.377 -19.438 6.695 1 97.38 143 SER B C 1
ATOM 2468 O O . SER B 1 143 ? 0.166 -20.312 7.531 1 97.38 143 SER B O 1
ATOM 2470 N N . GLU B 1 144 ? -0.585 -18.75 6.137 1 98.06 144 GLU B N 1
ATOM 2471 C CA . GLU B 1 144 ? -1.995 -19.047 6.371 1 98.06 144 GLU B CA 1
ATOM 2472 C C . GLU B 1 144 ? -2.867 -18.516 5.238 1 98.06 144 GLU B C 1
ATOM 2474 O O . GLU B 1 144 ? -2.428 -17.688 4.449 1 98.06 144 GLU B O 1
ATOM 2479 N N . ALA B 1 145 ? -4.082 -19.141 5.133 1 98.56 145 ALA B N 1
ATOM 2480 C CA . ALA B 1 145 ? -5.043 -18.734 4.109 1 98.56 145 ALA B CA 1
ATOM 2481 C C . ALA B 1 145 ? -6.473 -18.844 4.621 1 98.56 145 ALA B C 1
ATOM 2483 O O . ALA B 1 145 ? -6.766 -19.672 5.488 1 98.56 145 ALA B O 1
ATOM 2484 N N . ARG B 1 146 ? -7.32 -18 4.129 1 98.12 146 ARG B N 1
ATOM 2485 C CA . ARG B 1 146 ? -8.742 -18.062 4.441 1 98.12 146 ARG B CA 1
ATOM 2486 C C . ARG B 1 146 ? -9.57 -17.406 3.348 1 98.12 146 ARG B C 1
ATOM 2488 O O . ARG B 1 146 ? -9.078 -16.531 2.629 1 98.12 146 ARG B O 1
ATOM 2495 N N . PHE B 1 147 ? -10.781 -17.844 3.217 1 98.62 147 PHE B N 1
ATOM 2496 C CA . PHE B 1 147 ? -11.727 -17.219 2.309 1 98.62 147 PHE B CA 1
ATOM 2497 C C . PHE B 1 147 ? -12.508 -16.109 3.021 1 98.62 147 PHE B C 1
ATOM 2499 O O . PHE B 1 147 ? -13.008 -16.328 4.129 1 98.62 147 PHE B O 1
ATOM 2506 N N . VAL B 1 148 ? -12.602 -14.961 2.369 1 98.44 148 VAL B N 1
ATOM 2507 C CA . VAL B 1 148 ? -13.328 -13.836 2.951 1 98.44 148 VAL B CA 1
ATOM 2508 C C . VAL B 1 148 ? -14.164 -13.141 1.872 1 98.44 148 VAL B C 1
ATOM 2510 O O . VAL B 1 148 ? -13.883 -13.281 0.679 1 98.44 148 VAL B O 1
ATOM 2513 N N . ASN B 1 149 ? -15.195 -12.43 2.314 1 97 149 ASN B N 1
ATOM 2514 C CA . ASN B 1 149 ? -15.875 -11.531 1.382 1 97 149 ASN B CA 1
ATOM 2515 C C . ASN B 1 149 ? -14.938 -10.43 0.894 1 97 149 ASN B C 1
ATOM 2517 O O . ASN B 1 149 ? -14.188 -9.852 1.682 1 97 149 ASN B O 1
ATOM 2521 N N . PRO B 1 150 ? -15 -10.117 -0.405 1 94.75 150 PRO B N 1
ATOM 2522 C CA . PRO B 1 150 ? -14.094 -9.109 -0.951 1 94.75 150 PRO B CA 1
ATOM 2523 C C . PRO B 1 150 ? -14.164 -7.781 -0.193 1 94.75 150 PRO B C 1
ATOM 2525 O O . PRO B 1 150 ? -13.156 -7.086 -0.064 1 94.75 150 PRO B O 1
ATOM 2528 N N . GLU B 1 151 ? -15.297 -7.461 0.392 1 92 151 GLU B N 1
ATOM 2529 C CA . GLU B 1 151 ? -15.469 -6.203 1.117 1 92 151 GLU B CA 1
ATOM 2530 C C . GLU B 1 151 ? -14.562 -6.148 2.346 1 92 151 GLU B C 1
ATOM 2532 O O . GLU B 1 151 ? -14.117 -5.07 2.742 1 92 151 GLU B O 1
ATOM 2537 N N . VAL B 1 152 ? -14.328 -7.301 2.879 1 94.62 152 VAL B N 1
ATOM 2538 C CA . VAL B 1 152 ? -13.492 -7.41 4.07 1 94.62 152 VAL B CA 1
ATOM 2539 C C . VAL B 1 152 ? -12.062 -6.992 3.742 1 94.62 152 VAL B C 1
ATOM 2541 O O . VAL B 1 152 ? -11.391 -6.371 4.562 1 94.62 152 VAL B O 1
ATOM 2544 N N . VAL B 1 153 ? -11.633 -7.289 2.512 1 96.12 153 VAL B N 1
ATOM 2545 C CA . VAL B 1 153 ? -10.273 -6.977 2.084 1 96.12 153 VAL B CA 1
ATOM 2546 C C . VAL B 1 153 ? -10.055 -5.465 2.119 1 96.12 153 VAL B C 1
ATOM 2548 O O . VAL B 1 153 ? -9.055 -4.988 2.662 1 96.12 153 VAL B O 1
ATOM 2551 N N . TRP B 1 154 ? -11 -4.781 1.633 1 92.56 154 TRP B N 1
ATOM 2552 C CA . TRP B 1 154 ? -10.852 -3.332 1.55 1 92.56 154 TRP B CA 1
ATOM 2553 C C . TRP B 1 154 ? -10.875 -2.703 2.939 1 92.56 154 TRP B C 1
ATOM 2555 O O . TRP B 1 154 ? -10.102 -1.781 3.221 1 92.56 154 TRP B O 1
ATOM 2565 N N . GLU B 1 155 ? -11.703 -3.223 3.793 1 92.88 155 GLU B N 1
ATOM 2566 C CA . GLU B 1 155 ? -11.773 -2.734 5.168 1 92.88 155 GLU B CA 1
ATOM 2567 C C . GLU B 1 155 ? -10.492 -3.047 5.93 1 92.88 155 GLU B C 1
ATOM 2569 O O . GLU B 1 155 ? -9.914 -2.166 6.574 1 92.88 155 GLU B O 1
ATOM 2574 N N . GLU B 1 156 ? -10 -4.223 5.805 1 96.31 156 GLU B N 1
ATOM 2575 C CA . GLU B 1 156 ? -8.82 -4.66 6.547 1 96.31 156 GLU B CA 1
ATOM 2576 C C . GLU B 1 156 ? -7.562 -3.975 6.027 1 96.31 156 GLU B C 1
ATOM 2578 O O . GLU B 1 156 ? -6.637 -3.701 6.793 1 96.31 156 GLU B O 1
ATOM 2583 N N . SER B 1 157 ? -7.559 -3.68 4.727 1 96.06 157 SER B N 1
ATOM 2584 C CA . SER B 1 157 ? -6.363 -3.102 4.121 1 96.06 157 SER B CA 1
ATOM 2585 C C . SER B 1 157 ? -6.094 -1.7 4.66 1 96.06 157 SER B C 1
ATOM 2587 O O . SER B 1 157 ? -5 -1.162 4.48 1 96.06 157 SER B O 1
ATOM 2589 N N . LEU B 1 158 ? -7.074 -1.103 5.383 1 94.56 158 LEU B N 1
ATOM 2590 C CA . LEU B 1 158 ? -6.91 0.218 5.98 1 94.56 158 LEU B CA 1
ATOM 2591 C C . LEU B 1 158 ? -6.211 0.12 7.332 1 94.56 158 LEU B C 1
ATOM 2593 O O . LEU B 1 158 ? -5.805 1.137 7.898 1 94.56 158 LEU B O 1
ATOM 2597 N N . ARG B 1 159 ? -6.004 -1.204 7.828 1 95.31 159 ARG B N 1
ATOM 2598 C CA . ARG B 1 159 ? -5.477 -1.358 9.18 1 95.31 159 ARG B CA 1
ATOM 2599 C C . ARG B 1 159 ? -4.379 -2.416 9.227 1 95.31 159 ARG B C 1
ATOM 2601 O O . ARG B 1 159 ? -3.604 -2.473 10.18 1 95.31 159 ARG B O 1
ATOM 2608 N N . LEU B 1 160 ? -4.379 -3.254 8.203 1 96.44 160 LEU B N 1
ATOM 2609 C CA . LEU B 1 160 ? -3.416 -4.348 8.117 1 96.44 160 LEU B CA 1
ATOM 2610 C C . LEU B 1 160 ? -2.586 -4.246 6.844 1 96.44 160 LEU B C 1
ATOM 2612 O O . LEU B 1 160 ? -3.064 -3.742 5.824 1 96.44 160 LEU B O 1
ATOM 2616 N N . PRO B 1 161 ? -1.385 -4.742 6.91 1 97.12 161 PRO B N 1
ATOM 2617 C CA . PRO B 1 161 ? -0.554 -4.664 5.703 1 97.12 161 PRO B CA 1
ATOM 2618 C C . PRO B 1 161 ? -0.981 -5.66 4.629 1 97.12 161 PRO B C 1
ATOM 2620 O O . PRO B 1 161 ? -0.904 -6.875 4.84 1 97.12 161 PRO B O 1
ATOM 2623 N N . TYR B 1 162 ? -1.467 -5.188 3.545 1 97.88 162 TYR B N 1
ATOM 2624 C CA . TYR B 1 162 ? -1.797 -5.941 2.34 1 97.88 162 TYR B CA 1
ATOM 2625 C C . TYR B 1 162 ? -0.847 -5.59 1.2 1 97.88 162 TYR B C 1
ATOM 2627 O O . TYR B 1 162 ? -0.389 -4.449 1.095 1 97.88 162 TYR B O 1
ATOM 2635 N N . CYS B 1 163 ? -0.49 -6.539 0.392 1 97.88 163 CYS B N 1
ATOM 2636 C CA . CYS B 1 163 ? 0.367 -6.277 -0.758 1 97.88 163 CYS B CA 1
ATOM 2637 C C . CYS B 1 163 ? -0.292 -5.289 -1.716 1 97.88 163 CYS B C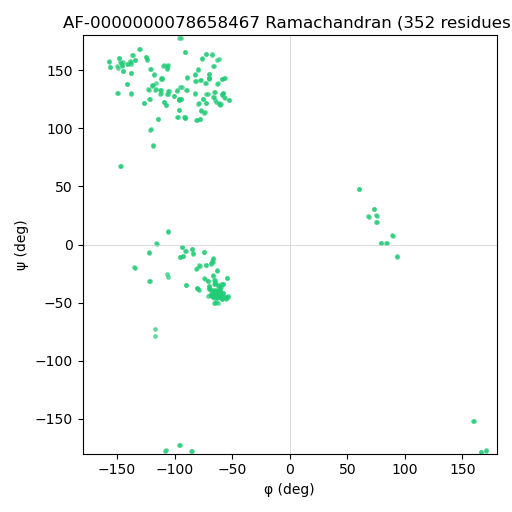 1
ATOM 2639 O O . CYS B 1 163 ? -1.369 -5.562 -2.248 1 97.88 163 CYS B O 1
ATOM 2641 N N . PRO B 1 164 ? 0.402 -4.176 -1.92 1 95.44 164 PRO B N 1
ATOM 2642 C CA . PRO B 1 164 ? -0.226 -3.152 -2.758 1 95.44 164 PRO B CA 1
ATOM 2643 C C . PRO B 1 164 ? -0.425 -3.609 -4.199 1 95.44 164 PRO B C 1
ATOM 2645 O O . PRO B 1 164 ? -1.396 -3.213 -4.852 1 95.44 164 PRO B O 1
ATOM 2648 N N . ASP B 1 165 ? 0.445 -4.43 -4.695 1 96.31 165 ASP B N 1
ATOM 2649 C CA . ASP B 1 165 ? 0.357 -4.867 -6.086 1 96.31 165 ASP B CA 1
ATOM 2650 C C . ASP B 1 165 ? -0.85 -5.781 -6.297 1 96.31 165 ASP B C 1
ATOM 2652 O O . ASP B 1 165 ? -1.603 -5.605 -7.258 1 96.31 165 ASP B O 1
ATOM 2656 N N . SER B 1 166 ? -1.091 -6.703 -5.395 1 97.62 166 SER B N 1
ATOM 2657 C CA . SER B 1 166 ? -2.24 -7.586 -5.566 1 97.62 166 SER B CA 1
ATOM 2658 C C . SER B 1 166 ? -3.547 -6.855 -5.273 1 97.62 166 SER B C 1
ATOM 2660 O O . SER B 1 166 ? -4.59 -7.184 -5.848 1 97.62 166 SER B O 1
ATOM 2662 N N . LEU B 1 167 ? -3.539 -5.855 -4.383 1 96.31 167 LEU B N 1
ATOM 2663 C CA . LEU B 1 167 ? -4.727 -5.027 -4.191 1 96.31 167 LEU B CA 1
ATOM 2664 C C . LEU B 1 167 ? -5.09 -4.293 -5.48 1 96.31 167 LEU B C 1
ATOM 2666 O O . LEU B 1 167 ? -6.266 -4.172 -5.816 1 96.31 167 LEU B O 1
ATOM 2670 N N . ALA B 1 168 ? -4.066 -3.797 -6.184 1 94.56 168 ALA B N 1
ATOM 2671 C CA . ALA B 1 168 ? -4.301 -3.158 -7.477 1 94.56 168 ALA B CA 1
ATOM 2672 C C . ALA B 1 168 ? -4.93 -4.137 -8.469 1 94.56 168 ALA B C 1
ATOM 2674 O O . ALA B 1 168 ? -5.82 -3.764 -9.234 1 94.56 168 ALA B O 1
ATOM 2675 N N . ALA B 1 169 ? -4.5 -5.355 -8.445 1 96.62 169 ALA B N 1
ATOM 2676 C CA . ALA B 1 169 ? -5.062 -6.398 -9.305 1 96.62 169 ALA B CA 1
ATOM 2677 C C . ALA B 1 169 ? -6.531 -6.645 -8.969 1 96.62 169 ALA B C 1
ATOM 2679 O O . ALA B 1 169 ? -7.371 -6.754 -9.867 1 96.62 169 ALA B O 1
ATOM 2680 N N . LEU B 1 170 ? -6.809 -6.746 -7.676 1 96.44 170 LEU B N 1
ATOM 2681 C CA . LEU B 1 170 ? -8.18 -6.973 -7.234 1 96.44 170 LEU B CA 1
ATOM 2682 C C . LEU B 1 170 ? -9.094 -5.84 -7.695 1 96.44 170 LEU B C 1
ATOM 2684 O O . LEU B 1 170 ? -10.195 -6.09 -8.195 1 96.44 170 LEU B O 1
ATOM 2688 N N . ALA B 1 171 ? -8.656 -4.609 -7.527 1 92.94 171 ALA B N 1
ATOM 2689 C CA . ALA B 1 171 ? -9.438 -3.445 -7.934 1 92.94 171 ALA B CA 1
ATOM 2690 C C . ALA B 1 171 ? -9.766 -3.502 -9.422 1 92.94 171 ALA B C 1
ATOM 2692 O O . ALA B 1 171 ? -10.898 -3.211 -9.828 1 92.94 171 ALA B O 1
ATOM 2693 N N . ARG B 1 172 ? -8.836 -3.889 -10.195 1 91.75 172 ARG B N 1
ATOM 2694 C CA . ARG B 1 172 ? -9.008 -3.943 -11.648 1 91.75 172 ARG B CA 1
ATOM 2695 C C . ARG B 1 172 ? -9.961 -5.062 -12.047 1 91.75 172 ARG B C 1
ATOM 2697 O O . ARG B 1 172 ? -10.734 -4.918 -12.992 1 91.75 172 ARG B O 1
ATOM 2704 N N . ALA B 1 173 ? -9.844 -6.137 -11.32 1 93.38 173 ALA B N 1
ATOM 2705 C CA . ALA B 1 173 ? -10.711 -7.277 -11.625 1 93.38 173 ALA B CA 1
ATOM 2706 C C . ALA B 1 173 ? -12.156 -6.98 -11.242 1 93.38 173 ALA B C 1
ATOM 2708 O O . ALA B 1 173 ? -13.086 -7.43 -11.922 1 93.38 173 ALA B O 1
ATOM 2709 N N . LEU B 1 174 ? -12.383 -6.258 -10.164 1 87.06 174 LEU B N 1
ATOM 2710 C CA . LEU B 1 174 ? -13.734 -5.965 -9.688 1 87.06 174 LEU B CA 1
ATOM 2711 C C . LEU B 1 174 ? -14.359 -4.832 -10.5 1 87.06 174 LEU B C 1
ATOM 2713 O O . LEU B 1 174 ? -15.586 -4.762 -10.633 1 87.06 174 LEU B O 1
ATOM 2717 N N . ASP B 1 175 ? -13.57 -3.764 -10.875 1 75.06 175 ASP B N 1
ATOM 2718 C CA . ASP B 1 175 ? -14.086 -2.693 -11.727 1 75.06 175 ASP B CA 1
ATOM 2719 C C . ASP B 1 175 ? -14.594 -3.246 -13.055 1 75.06 175 ASP B C 1
ATOM 2721 O O . ASP B 1 175 ? -15.586 -2.758 -13.602 1 75.06 175 ASP B O 1
ATOM 2725 N N . ARG B 1 176 ? -13.992 -4.242 -13.555 1 58.66 176 ARG B N 1
ATOM 2726 C CA . ARG B 1 176 ? -14.352 -4.809 -14.852 1 58.66 176 ARG B CA 1
ATOM 2727 C C . ARG B 1 176 ? -15.586 -5.695 -14.742 1 58.66 176 ARG B C 1
ATOM 2729 O O . ARG B 1 176 ? -16.219 -6.02 -15.75 1 58.66 176 ARG B O 1
ATOM 2736 N N . GLN B 1 177 ? -15.867 -6.082 -13.508 1 50.41 177 GLN B N 1
ATOM 2737 C CA . GLN B 1 177 ? -17.109 -6.84 -13.391 1 50.41 177 GLN B CA 1
ATOM 2738 C C . GLN B 1 177 ? -18.312 -5.91 -13.344 1 50.41 177 GLN B C 1
ATOM 2740 O O . GLN B 1 177 ? -19.469 -6.359 -13.469 1 50.41 177 GLN B O 1
ATOM 2745 N N . SER B 1 178 ? -18.062 -4.617 -12.969 1 41.19 178 SER B N 1
ATOM 2746 C CA . SER B 1 178 ? -19.25 -3.77 -13.055 1 41.19 178 SER B CA 1
ATOM 2747 C C . SER B 1 178 ? -19.438 -3.211 -14.461 1 41.19 178 SER B C 1
ATOM 2749 O O . SER B 1 178 ? -18.453 -2.967 -15.172 1 41.19 178 SER B O 1
#

Foldseek 3Di:
DDQDPVLLVVLVVQQQFWFFFADPVRHTPFTDRNVVCLVVQTEFAKEWEFEAAPVQWTKKFFWDQSDPPPHRAIERTFMDTHGTPGDRVRRRQVRCCAAWVDHDWDKAWFDWDFDRDRSHTYTYTYIYTYDDDHTDGDVSTTVDMDTGHPVVVVVCVVPGGHDPVRVVSVVRRVVRVD/DDQDPVLLVVLVVQQQFWFFFADPVRHTPFTDRNVVCLVVQTEFAKEWEFEAAPVQWTKKFFWDQSDPPPHRAIERTFMDTHGTPGDRVRRRQVRCCAAWVDHDWDKAWFDWDFDRDRSHTYTYTYIYTYDDDHTDGDVSTTVDMDTGHPVVVVVCVVPGGHDPVNVVSVVRRVVRVD

Radius of gyration: 21.3 Å; Cα contacts (8 Å, |Δi|>4): 771; chains: 2; bounding box: 41×58×53 Å

Secondary structure (DSSP, 8-state):
-PPPHHHHHHHHHHHH-EEEEE-TT--EEEEEEHHHHHHTT-EEEEEEEEEE-TTS-EEEEEEPTT-SSSTT-EESSEEEEPBTT--HHHHHHHHHHHHH---S-PPEEEEEEEEEETTEEEEEEEEEEE--S-----TTTEEEEEEE-HHHHHHHTTTS-B-HHHHHHHHHHHHTT-/-PPPHHHHHHHHHHHH-EEEEE-TT--EEEEEEHHHHHHTT-EEEEEEEEEE-TTS-EEEEEEPTT-SSSTT-EESSEEEEPBTT--HHHHHHHHHHHHH---S-PPEEEEEEEEEETTEEEEEEEEEEE--S-----TTTEEEEEEE-HHHHHHHTTTS-B-HHHHHHHHHHHHTT-

pLDDT: mean 95.24, std 7.74, range [41.19, 98.88]

Solvent-accessible surface area (backbone atoms only — not comparable to full-atom values): 18477 Å² total; per-residue (Å²): 131,83,78,49,72,65,35,52,51,50,43,54,50,56,35,58,37,51,20,32,28,30,51,98,81,69,46,79,74,50,64,38,34,42,48,55,35,42,75,70,60,44,35,32,36,30,27,35,32,38,38,23,30,90,87,64,23,34,38,30,32,28,30,21,74,66,40,88,64,40,35,56,17,34,32,53,36,41,49,46,68,20,36,53,94,49,50,66,68,58,32,37,51,50,27,30,28,54,48,38,42,46,71,96,62,71,72,43,78,71,52,73,48,78,43,81,41,78,70,52,31,30,41,35,41,32,31,32,35,68,53,82,71,78,74,42,63,28,68,62,54,30,68,48,72,49,72,38,53,63,68,52,53,48,59,44,52,39,59,42,60,49,40,65,69,41,49,52,44,52,52,54,50,54,57,66,71,100,132,85,80,48,73,67,34,51,51,51,44,54,52,54,35,59,36,50,20,31,27,29,51,100,83,69,45,81,74,50,64,38,34,41,47,56,35,41,74,70,61,44,35,31,35,30,25,35,32,37,39,23,31,91,86,62,24,35,39,30,32,27,30,20,73,65,40,87,65,41,34,57,18,35,31,54,37,42,48,44,69,20,36,52,94,48,50,65,69,56,34,37,51,50,29,31,28,55,48,39,42,47,70,95,62,72,73,45,78,70,51,72,48,78,44,82,40,77,69,52,34,29,43,35,38,31,31,31,36,69,54,84,72,79,73,41,64,30,68,63,53,31,68,46,72,49,72,37,53,61,69,54,53,48,60,43,53,40,58,42,60,50,41,66,69,42,50,52,46,50,51,54,50,53,57,68,71,98